Protein AF-A0AAD6L7B3-F1 (afdb_monomer)

Secondary structure (DSSP, 8-state):
-PPPHHHHHHHHTT----TT---SS---------TT--S-TT-PPP--SS--TTHHHHHHHHHHHHHHHHHHHHHHHHHH---SGGGS----TT-HHHHHHHHHHHHHHHHHHHHHHHHHHHHHHHHHHHHHHHHHHHH-GGGGGGPPPHHHHHHHHHHHHHHHHHHHHHHH-THHHHHHHHHHHHHHHHGGG-S-HHHHHHHHHHHHHHHHSTTHHHHHHHHHHHHHHH--

InterPro domains:
  IPR008081 Cytoplasmic FMR1-interacting [PIRSF008153] (1-231)
  IPR008081 Cytoplasmic FMR1-interacting [PTHR12195] (4-231)
  IPR009828 CYRIA/CYRIB, Rac1 binding domain [PF07159] (57-213)

Organism: NCBI:txid444605

Solvent-accessible surface area (backbone atoms only — not comparable to full-atom values): 13875 Å² total; per-residue (Å²): 134,83,80,53,69,69,58,54,53,57,53,57,74,71,61,83,81,66,95,84,64,77,77,86,65,71,87,79,81,75,82,73,82,60,96,72,67,84,67,63,96,77,68,76,69,89,70,91,85,68,97,52,99,55,52,70,56,53,55,51,44,47,51,42,52,50,50,40,52,55,44,52,54,51,38,50,52,54,70,68,62,70,54,64,61,81,72,56,84,87,76,65,86,87,46,60,71,66,45,55,57,49,38,48,55,51,28,58,60,40,48,58,55,51,49,56,51,51,48,50,57,54,47,50,53,54,50,27,44,52,51,26,48,54,54,52,64,57,68,37,80,91,32,62,91,72,47,72,52,73,62,47,53,51,41,52,50,52,38,50,51,45,49,54,50,41,32,52,43,59,71,69,42,70,45,56,65,53,38,50,56,47,35,54,55,26,43,66,70,66,45,80,82,54,92,61,49,69,63,56,47,51,56,48,50,54,49,46,52,51,72,70,40,79,54,43,56,58,52,48,29,50,52,33,41,54,54,50,70,73,58,128

Mean predicted aligned error: 12.14 Å

Radius of gyration: 28.28 Å; Cα contacts (8 Å, |Δi|>4): 132; chains: 1; bounding box: 54×77×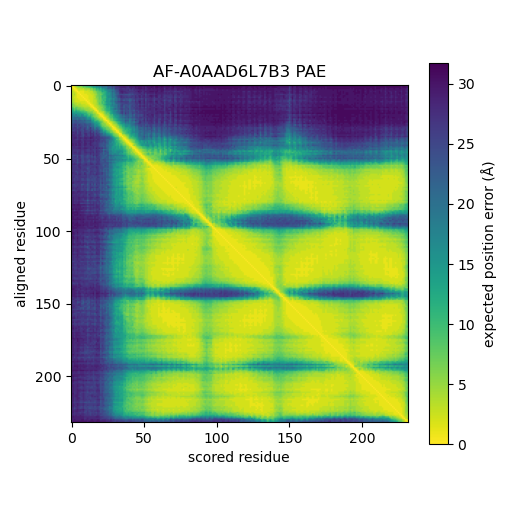74 Å

Structure (mmCIF, N/CA/C/O backbone):
data_AF-A0AAD6L7B3-F1
#
_entry.id   AF-A0AAD6L7B3-F1
#
loop_
_atom_site.group_PDB
_atom_site.id
_atom_site.type_symbol
_atom_site.label_atom_id
_atom_site.label_alt_id
_atom_site.label_comp_id
_atom_site.label_asym_id
_atom_site.label_entity_id
_atom_site.label_seq_id
_atom_site.pdbx_PDB_ins_code
_atom_site.Cartn_x
_atom_site.Cartn_y
_atom_site.Cartn_z
_atom_site.occupancy
_atom_site.B_iso_or_equiv
_atom_site.auth_seq_id
_atom_site.auth_comp_id
_atom_site.auth_asym_id
_atom_site.auth_atom_id
_atom_site.pdbx_PDB_model_num
ATOM 1 N N . MET A 1 1 ? 25.441 -58.848 -30.218 1.00 50.09 1 MET A N 1
ATOM 2 C CA . MET A 1 1 ? 24.743 -58.751 -31.517 1.00 50.09 1 MET A CA 1
ATOM 3 C C . MET A 1 1 ? 23.854 -57.529 -31.444 1.00 50.09 1 MET A C 1
ATOM 5 O O . MET A 1 1 ? 23.028 -57.477 -30.545 1.00 50.09 1 MET A O 1
ATOM 9 N N . ALA A 1 2 ? 24.107 -56.518 -32.274 1.00 69.88 2 ALA A N 1
ATOM 10 C CA . ALA A 1 2 ? 23.246 -55.343 -32.356 1.00 69.88 2 ALA A CA 1
ATOM 11 C C . ALA A 1 2 ? 22.026 -55.713 -33.203 1.00 69.88 2 ALA A C 1
ATOM 13 O O . ALA A 1 2 ? 22.199 -56.251 -34.295 1.00 69.88 2 ALA A O 1
ATOM 14 N N . VAL A 1 3 ? 20.825 -55.481 -32.677 1.00 73.38 3 VAL A N 1
ATOM 15 C CA . VAL A 1 3 ? 19.587 -55.690 -33.432 1.00 73.38 3 VAL A CA 1
ATOM 16 C C . VAL A 1 3 ? 19.563 -54.661 -34.571 1.00 73.38 3 VAL A C 1
ATOM 18 O O . VAL A 1 3 ? 19.753 -53.471 -34.296 1.00 73.38 3 VAL A O 1
ATOM 21 N N . PRO A 1 4 ? 19.395 -55.082 -35.835 1.00 85.94 4 PRO A N 1
ATOM 22 C CA . PRO A 1 4 ? 19.217 -54.176 -36.960 1.00 85.94 4 PRO A CA 1
ATOM 23 C C . PRO A 1 4 ? 18.064 -53.205 -36.694 1.00 85.94 4 PRO A C 1
ATOM 25 O O . PRO A 1 4 ? 17.008 -53.594 -36.198 1.00 85.94 4 PRO A O 1
ATOM 28 N N . VAL A 1 5 ? 18.259 -51.932 -37.039 1.00 77.94 5 VAL A N 1
ATOM 29 C CA . VAL A 1 5 ? 17.280 -50.858 -36.785 1.00 77.94 5 VAL A CA 1
ATOM 30 C C . VAL A 1 5 ? 15.911 -51.189 -37.385 1.00 77.94 5 VAL A C 1
ATOM 32 O O . VAL A 1 5 ? 14.883 -50.933 -36.768 1.00 77.94 5 VAL A O 1
ATOM 35 N N . GLU A 1 6 ? 15.895 -51.819 -38.554 1.00 83.38 6 GLU A N 1
ATOM 36 C CA . GLU A 1 6 ? 14.677 -52.242 -39.252 1.00 83.38 6 GLU A CA 1
ATOM 37 C C . GLU A 1 6 ? 13.899 -53.307 -38.469 1.00 83.38 6 GLU A C 1
ATOM 39 O O . GLU A 1 6 ? 12.673 -53.260 -38.401 1.00 83.38 6 GLU A O 1
ATOM 44 N N . GLU A 1 7 ? 14.610 -54.220 -37.809 1.00 82.06 7 GLU A N 1
ATOM 45 C CA . GLU A 1 7 ? 14.028 -55.276 -36.979 1.00 82.06 7 GLU A CA 1
ATOM 46 C C . GLU A 1 7 ? 13.460 -54.698 -35.672 1.00 82.06 7 GLU A C 1
ATOM 48 O O . GLU A 1 7 ? 12.386 -55.095 -35.223 1.00 82.06 7 GLU A O 1
ATOM 53 N N . ALA A 1 8 ? 14.124 -53.684 -35.104 1.00 77.81 8 ALA A N 1
ATOM 54 C CA . ALA A 1 8 ? 13.622 -52.948 -33.945 1.00 77.81 8 ALA A CA 1
ATOM 55 C C . ALA A 1 8 ? 12.357 -52.132 -34.275 1.00 77.81 8 ALA A C 1
ATOM 57 O O . ALA A 1 8 ? 11.413 -52.111 -33.487 1.00 77.81 8 ALA A O 1
ATOM 58 N N . ILE A 1 9 ? 12.305 -51.498 -35.451 1.00 78.75 9 ILE A N 1
ATOM 59 C CA . ILE A 1 9 ? 11.122 -50.762 -35.925 1.00 78.75 9 ILE A CA 1
ATOM 60 C C . ILE A 1 9 ? 9.955 -51.724 -36.178 1.00 78.75 9 ILE A C 1
ATOM 62 O O . ILE A 1 9 ? 8.828 -51.438 -35.774 1.00 78.75 9 ILE A O 1
ATOM 66 N N . ALA A 1 10 ? 10.222 -52.880 -36.792 1.00 84.12 10 ALA A N 1
ATOM 67 C CA . ALA A 1 10 ? 9.214 -53.913 -37.010 1.00 84.12 10 ALA A CA 1
ATOM 68 C C . ALA A 1 10 ? 8.691 -54.510 -35.693 1.00 84.12 10 ALA A C 1
ATOM 70 O O . ALA A 1 10 ? 7.519 -54.851 -35.599 1.00 84.12 10 ALA A O 1
ATOM 71 N N . ALA A 1 11 ? 9.525 -54.604 -34.655 1.00 81.94 11 ALA A N 1
ATOM 72 C CA . ALA A 1 11 ? 9.072 -55.028 -33.334 1.00 81.94 11 ALA A CA 1
ATOM 73 C C . ALA A 1 11 ? 8.143 -53.986 -32.686 1.00 81.94 11 ALA A C 1
ATOM 75 O O . ALA A 1 11 ? 7.123 -54.350 -32.104 1.00 81.94 11 ALA A O 1
ATOM 76 N N . LEU A 1 12 ? 8.440 -52.690 -32.823 1.00 75.94 12 LEU A N 1
ATOM 77 C CA . LEU A 1 12 ? 7.611 -51.617 -32.258 1.00 75.94 12 LEU A CA 1
ATOM 78 C C . LEU A 1 12 ? 6.213 -51.552 -32.884 1.00 75.94 12 LEU A C 1
ATOM 80 O O . LEU A 1 12 ? 5.254 -51.247 -32.182 1.00 75.94 12 LEU A O 1
ATOM 84 N N . SER A 1 13 ? 6.066 -51.896 -34.167 1.00 78.44 13 SER A N 1
ATOM 85 C CA . SER A 1 13 ? 4.754 -51.940 -34.827 1.00 78.44 13 SER A CA 1
ATOM 86 C C . SER A 1 13 ? 3.885 -53.133 -34.413 1.00 78.44 13 SER A C 1
ATOM 88 O O . SER A 1 13 ? 2.701 -53.158 -34.742 1.00 78.44 13 SER A O 1
ATOM 90 N N . THR A 1 14 ? 4.436 -54.104 -33.672 1.00 80.69 14 THR A N 1
ATOM 91 C CA . THR A 1 14 ? 3.658 -55.213 -33.087 1.00 80.69 14 THR A CA 1
ATOM 92 C C . THR A 1 14 ? 3.049 -54.880 -31.725 1.00 80.69 14 THR A C 1
ATOM 94 O O . THR A 1 14 ? 2.197 -55.627 -31.244 1.00 80.69 14 THR A O 1
ATOM 97 N N . PHE A 1 15 ? 3.443 -53.762 -31.104 1.00 74.44 15 PHE A N 1
ATOM 98 C CA . PHE A 1 15 ? 2.856 -53.316 -29.843 1.00 74.44 15 PHE A CA 1
ATOM 99 C C . PHE A 1 15 ? 1.556 -52.551 -30.098 1.00 74.44 15 PHE A C 1
ATOM 101 O O . PHE A 1 15 ? 1.560 -51.459 -30.660 1.00 74.44 15 PHE A O 1
ATOM 108 N N . SER A 1 16 ? 0.439 -53.115 -29.643 1.00 72.25 16 SER A N 1
ATOM 109 C CA . SER A 1 16 ? -0.839 -52.407 -29.574 1.00 72.25 16 SER A CA 1
ATOM 110 C C . SER A 1 16 ? -0.895 -51.653 -28.245 1.00 72.25 16 SER A C 1
ATOM 112 O O . SER A 1 16 ? -0.879 -52.277 -27.185 1.00 72.25 16 SER A O 1
ATOM 114 N N . LEU A 1 17 ? -0.907 -50.321 -28.291 1.00 68.25 17 LEU A N 1
ATOM 115 C CA . LEU A 1 17 ? -1.137 -49.485 -27.111 1.00 68.25 17 LEU A CA 1
ATOM 116 C C . LEU A 1 17 ? -2.650 -49.305 -26.948 1.00 68.25 17 LEU A C 1
ATOM 118 O O . LEU A 1 17 ? -3.327 -48.938 -27.905 1.00 68.25 17 LEU A O 1
ATOM 122 N N . GLU A 1 18 ? -3.182 -49.622 -25.770 1.00 75.19 18 GLU A N 1
ATOM 123 C CA . GLU A 1 18 ? -4.591 -49.380 -25.438 1.00 75.19 18 GLU A CA 1
ATOM 124 C C . GLU A 1 18 ? -4.791 -47.899 -25.069 1.00 75.19 18 GLU A C 1
ATOM 126 O O . GLU A 1 18 ? -3.915 -47.303 -24.442 1.00 75.19 18 GLU A O 1
ATOM 131 N N . ASP A 1 19 ? -5.927 -47.306 -25.452 1.00 61.41 19 ASP A N 1
ATOM 132 C CA . ASP A 1 19 ? -6.178 -45.855 -25.342 1.00 61.41 19 ASP A CA 1
ATOM 133 C C . ASP A 1 19 ? -6.191 -45.318 -23.890 1.00 61.41 19 ASP A C 1
ATOM 135 O O . ASP A 1 19 ? -5.981 -44.126 -23.681 1.00 61.41 19 ASP A O 1
ATOM 139 N N . ASP A 1 20 ? -6.359 -46.184 -22.883 1.00 68.50 20 ASP A N 1
ATOM 140 C CA . ASP A 1 20 ? -6.485 -45.816 -21.460 1.00 68.50 20 ASP A CA 1
ATOM 141 C C . ASP A 1 20 ? -5.224 -46.131 -20.622 1.00 68.50 20 ASP A C 1
ATOM 143 O O . ASP A 1 20 ? -5.300 -46.450 -19.429 1.00 68.50 20 ASP A O 1
ATOM 147 N N . GLN A 1 21 ? -4.030 -46.072 -21.219 1.00 68.75 21 GLN A N 1
ATOM 148 C CA . GLN A 1 21 ? -2.791 -46.222 -20.448 1.00 68.75 21 GLN A CA 1
ATOM 149 C C . GLN A 1 21 ? -2.539 -45.015 -19.534 1.00 68.75 21 GLN A C 1
ATOM 151 O O . GLN A 1 21 ? -2.700 -43.861 -19.924 1.00 68.75 21 GLN A O 1
ATOM 156 N N . ALA A 1 22 ? -2.094 -45.282 -18.302 1.00 62.47 22 ALA A N 1
ATOM 157 C CA . ALA A 1 22 ? -1.681 -44.232 -17.378 1.00 62.47 22 ALA A CA 1
ATOM 158 C C . ALA A 1 22 ? -0.522 -43.416 -17.978 1.00 62.47 22 ALA A C 1
ATOM 160 O O . ALA A 1 22 ? 0.440 -43.998 -18.482 1.00 62.47 22 ALA A O 1
ATOM 161 N N . GLU A 1 23 ? -0.588 -42.083 -17.894 1.00 59.28 23 GLU A N 1
ATOM 162 C CA . GLU A 1 23 ? 0.496 -41.188 -18.317 1.00 59.28 23 GLU A CA 1
ATOM 163 C C . GLU A 1 23 ? 1.790 -41.525 -17.554 1.00 59.28 23 GLU A C 1
ATOM 165 O O . GLU A 1 23 ? 1.996 -41.128 -16.409 1.00 59.28 23 GLU A O 1
ATOM 170 N N . VAL A 1 24 ? 2.686 -42.287 -18.192 1.00 60.16 24 VAL A N 1
ATOM 171 C CA . VAL A 1 24 ? 4.005 -42.637 -17.629 1.00 60.16 24 VAL A CA 1
ATOM 172 C C . VAL A 1 24 ? 4.941 -41.420 -17.634 1.00 60.16 24 VAL A C 1
ATOM 174 O O . VAL A 1 24 ? 5.922 -41.367 -16.892 1.00 60.16 24 VAL A O 1
ATOM 177 N N . GLN A 1 25 ? 4.636 -40.417 -18.457 1.00 59.66 25 GLN A N 1
ATOM 178 C CA . GLN A 1 25 ? 5.351 -39.151 -18.513 1.00 59.66 25 GLN A CA 1
ATOM 179 C C . GLN A 1 25 ? 4.525 -38.092 -17.783 1.00 59.66 25 GLN A C 1
ATOM 181 O O . GLN A 1 25 ? 3.403 -37.799 -18.178 1.00 59.66 25 GLN A O 1
ATOM 186 N N . GLY A 1 26 ? 5.082 -37.519 -16.711 1.00 64.44 26 GLY A N 1
ATOM 187 C CA . GLY A 1 26 ? 4.493 -36.341 -16.073 1.00 64.44 26 GLY A CA 1
ATOM 188 C C . GLY A 1 26 ? 4.381 -35.174 -17.060 1.00 64.44 26 GLY A C 1
ATOM 189 O O . GLY A 1 26 ? 5.054 -35.175 -18.091 1.00 64.44 26 GLY A O 1
ATOM 190 N N . ALA A 1 27 ? 3.546 -34.184 -16.726 1.00 64.12 27 ALA A N 1
ATOM 191 C CA . ALA A 1 27 ? 3.240 -33.034 -17.578 1.00 64.12 27 ALA A CA 1
ATOM 192 C C . ALA A 1 27 ? 4.481 -32.511 -18.324 1.00 64.12 27 ALA A C 1
ATOM 194 O O . ALA A 1 27 ? 5.429 -32.003 -17.717 1.00 64.12 27 ALA A O 1
ATOM 195 N N . GLY A 1 28 ? 4.474 -32.659 -19.650 1.00 58.34 28 GLY A N 1
ATOM 196 C CA . GLY A 1 28 ? 5.558 -32.201 -20.504 1.00 58.34 28 GLY A CA 1
ATOM 197 C C . GLY A 1 28 ? 5.667 -30.683 -20.434 1.00 58.34 28 GLY A C 1
ATOM 198 O O . GLY A 1 28 ? 4.835 -29.968 -20.991 1.00 58.34 28 GLY A O 1
ATOM 199 N N . VAL A 1 29 ? 6.698 -30.174 -19.758 1.00 59.91 29 VAL A N 1
ATOM 200 C CA . VAL A 1 29 ? 7.012 -28.744 -19.789 1.00 59.91 29 VAL A CA 1
ATOM 201 C C . VAL A 1 29 ? 7.588 -28.435 -21.166 1.00 59.91 29 VAL A C 1
ATOM 203 O O . VAL A 1 29 ? 8.761 -28.678 -21.448 1.00 59.91 29 VAL A O 1
ATOM 206 N N . LEU A 1 30 ? 6.738 -27.928 -22.053 1.00 61.62 30 LEU A N 1
ATOM 207 C CA . LEU A 1 30 ? 7.158 -27.411 -23.346 1.00 61.62 30 LEU A CA 1
ATOM 208 C C . LEU A 1 30 ? 8.012 -26.161 -23.121 1.00 61.62 30 LEU A C 1
ATOM 210 O O . LEU A 1 30 ? 7.556 -25.173 -22.544 1.00 61.62 30 LEU A O 1
ATOM 214 N N . VAL A 1 31 ? 9.251 -26.184 -23.611 1.00 53.59 31 VAL A N 1
ATOM 215 C CA . VAL A 1 31 ? 10.064 -24.972 -23.718 1.00 53.59 31 VAL A CA 1
ATOM 216 C C . VAL A 1 31 ? 9.502 -24.157 -24.880 1.00 53.59 31 VAL A C 1
ATOM 218 O O . VAL A 1 31 ? 9.835 -24.378 -26.043 1.00 53.59 31 VAL A O 1
ATOM 221 N N . SER A 1 32 ? 8.596 -23.234 -24.564 1.00 53.22 32 SER A N 1
ATOM 222 C CA . SER A 1 32 ? 8.151 -22.210 -25.504 1.00 53.22 32 SER A CA 1
ATOM 223 C C . SER A 1 32 ? 9.363 -21.377 -25.941 1.00 53.22 32 SER A C 1
ATOM 225 O O . SER A 1 32 ? 10.040 -20.761 -25.120 1.00 53.22 32 SER A O 1
ATOM 227 N N . SER A 1 33 ? 9.647 -21.354 -27.246 1.00 52.69 33 SER A N 1
ATOM 228 C CA . SER A 1 33 ? 10.611 -20.427 -27.855 1.00 52.69 33 SER A CA 1
ATOM 229 C C . SER A 1 33 ? 9.934 -19.092 -28.183 1.00 52.69 33 SER A C 1
ATOM 231 O O . SER A 1 33 ? 10.121 -18.517 -29.256 1.00 52.69 33 SER A O 1
ATOM 233 N N . GLU A 1 34 ? 9.093 -18.581 -27.286 1.00 49.19 34 GLU A N 1
ATOM 234 C C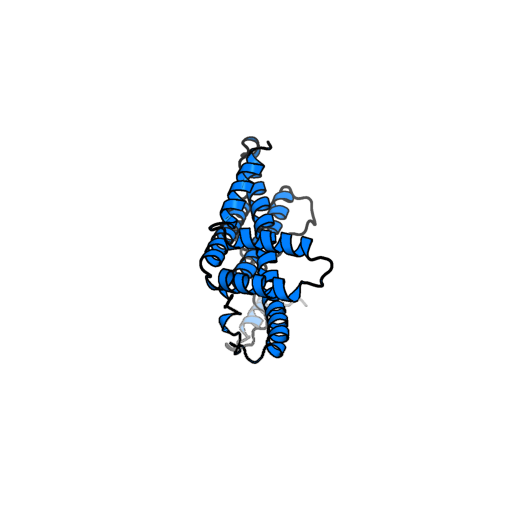A . GLU A 1 34 ? 8.637 -17.206 -27.409 1.00 49.19 34 GLU A CA 1
ATOM 235 C C . GLU A 1 34 ? 9.830 -16.285 -27.161 1.00 49.19 34 GLU A C 1
ATOM 237 O O . GLU A 1 34 ? 10.273 -16.075 -26.034 1.00 49.19 34 GLU A O 1
ATOM 242 N N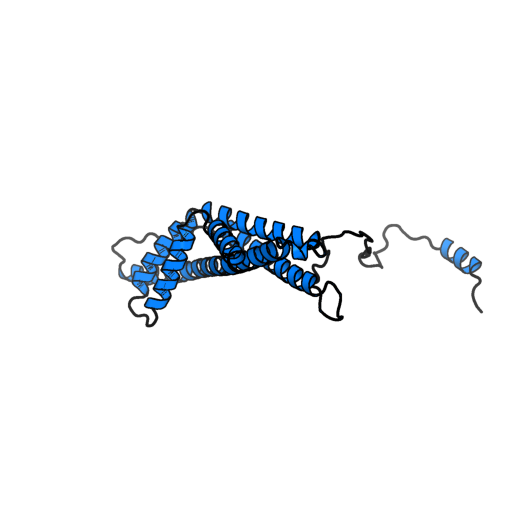 . ARG A 1 35 ? 10.337 -15.675 -28.237 1.00 46.31 35 ARG A N 1
ATOM 243 C CA . ARG A 1 35 ? 11.403 -14.656 -28.197 1.00 46.31 35 ARG A CA 1
ATOM 244 C C . ARG A 1 35 ? 10.994 -13.359 -27.471 1.00 46.31 35 ARG A C 1
ATOM 246 O O . ARG A 1 35 ? 11.693 -12.357 -27.577 1.00 46.31 35 ARG A O 1
ATOM 253 N N . GLY A 1 36 ? 9.861 -13.363 -26.770 1.00 47.78 36 GLY A N 1
ATOM 254 C CA . GLY A 1 36 ? 9.260 -12.211 -26.108 1.00 47.78 36 GLY A CA 1
ATOM 255 C C . GLY A 1 36 ? 8.331 -12.577 -24.951 1.00 47.78 36 GLY A C 1
ATOM 256 O O . GLY A 1 36 ? 7.464 -11.773 -24.621 1.00 47.78 36 GLY A O 1
ATOM 257 N N . ALA A 1 37 ? 8.480 -13.760 -24.341 1.00 48.00 37 ALA A N 1
ATOM 258 C CA . ALA A 1 37 ? 7.710 -14.098 -23.148 1.00 48.00 37 ALA A CA 1
ATOM 259 C C . ALA A 1 37 ? 8.092 -13.146 -22.000 1.00 48.00 37 ALA A C 1
ATOM 261 O O . ALA A 1 37 ? 9.153 -13.266 -21.392 1.00 48.00 37 ALA A O 1
ATOM 262 N N . THR A 1 38 ? 7.221 -12.179 -21.700 1.00 52.16 38 THR A N 1
ATOM 263 C CA . THR A 1 38 ? 7.366 -11.271 -20.546 1.00 52.16 38 THR A CA 1
ATOM 264 C C . THR A 1 38 ? 6.903 -11.909 -19.237 1.00 52.16 38 THR A C 1
ATOM 266 O O . THR A 1 38 ? 6.982 -11.278 -18.185 1.00 52.16 38 THR A O 1
ATOM 269 N N . ASN A 1 39 ? 6.367 -13.131 -19.305 1.00 49.25 39 ASN A N 1
ATOM 270 C CA . ASN A 1 39 ? 5.835 -13.874 -18.175 1.00 49.25 39 ASN A CA 1
ATOM 271 C C . ASN A 1 39 ? 6.631 -15.177 -18.040 1.00 49.25 39 ASN A C 1
ATOM 273 O O . ASN A 1 39 ? 6.556 -16.045 -18.908 1.00 49.25 39 ASN A O 1
ATOM 277 N N . SER A 1 40 ? 7.393 -15.307 -16.953 1.00 54.19 40 SER A N 1
ATOM 278 C CA . SER A 1 40 ? 7.977 -16.589 -16.561 1.00 54.19 40 SER A CA 1
ATOM 279 C C . SER A 1 40 ? 6.875 -17.431 -15.913 1.00 54.19 40 SER A C 1
ATOM 281 O O . SER A 1 40 ? 6.329 -16.988 -14.902 1.00 54.19 40 SER A O 1
ATOM 283 N N . PRO A 1 41 ? 6.532 -18.622 -16.435 1.00 54.84 41 PRO A N 1
ATOM 284 C CA . PRO A 1 41 ? 5.476 -19.463 -15.862 1.00 54.84 41 PRO A CA 1
ATOM 285 C C . PRO A 1 41 ? 5.774 -19.944 -14.433 1.00 54.84 41 PRO A C 1
ATOM 287 O O . PRO A 1 41 ? 4.889 -20.487 -13.783 1.00 54.84 41 PRO A O 1
ATOM 290 N N . ILE A 1 42 ? 7.006 -19.752 -13.946 1.00 57.16 42 ILE A N 1
ATOM 291 C CA . ILE A 1 42 ? 7.460 -20.211 -12.628 1.00 57.16 42 ILE A CA 1
ATOM 292 C C . ILE A 1 42 ? 7.909 -19.024 -11.742 1.00 57.16 42 ILE A C 1
ATOM 294 O O . ILE A 1 42 ? 8.386 -19.228 -10.634 1.00 57.16 42 ILE A O 1
ATOM 298 N N . GLU A 1 43 ? 7.771 -17.774 -12.212 1.00 58.69 43 GLU A N 1
ATOM 299 C CA . GLU A 1 43 ? 8.175 -16.549 -11.485 1.00 58.69 43 GLU A CA 1
ATOM 300 C C . GLU A 1 43 ? 9.598 -16.591 -10.884 1.00 58.69 43 GLU A C 1
ATOM 302 O O . GLU A 1 43 ? 9.891 -15.937 -9.884 1.00 58.69 43 GLU A O 1
ATOM 307 N N . TYR A 1 44 ? 10.520 -17.347 -11.492 1.00 60.97 44 TYR A N 1
ATOM 308 C CA . TYR A 1 44 ? 11.899 -17.398 -11.012 1.00 60.97 44 TYR A CA 1
ATOM 309 C C . TYR A 1 44 ? 12.547 -16.011 -11.058 1.00 60.97 44 TYR A C 1
ATOM 311 O O . TYR A 1 44 ? 12.639 -15.390 -12.119 1.00 60.97 44 TYR A O 1
ATOM 319 N N . GLY A 1 45 ? 13.026 -15.552 -9.902 1.00 59.22 45 GLY A N 1
ATOM 320 C CA . GLY A 1 45 ? 13.891 -14.385 -9.810 1.00 59.22 45 GLY A CA 1
ATOM 321 C C . GLY A 1 45 ? 15.282 -14.715 -10.344 1.00 59.22 45 GLY A C 1
ATOM 322 O O . GLY A 1 45 ? 15.845 -15.760 -10.017 1.00 59.22 45 GLY A O 1
ATOM 323 N N . ASP A 1 46 ? 15.840 -13.827 -11.163 1.00 64.75 46 ASP A N 1
ATOM 324 C CA . ASP A 1 46 ? 17.204 -14.006 -11.668 1.00 64.75 46 ASP A CA 1
ATOM 325 C C . ASP A 1 46 ? 18.222 -13.931 -10.515 1.00 64.75 46 ASP A C 1
ATOM 327 O O . ASP A 1 46 ? 18.137 -13.052 -9.648 1.00 64.75 46 ASP A O 1
ATOM 331 N N . VAL A 1 47 ? 19.188 -14.850 -10.507 1.00 65.88 47 VAL A N 1
ATOM 332 C CA . VAL A 1 47 ? 20.263 -14.932 -9.515 1.00 65.88 47 VAL A CA 1
ATOM 333 C C . VAL A 1 47 ? 21.572 -14.640 -10.226 1.00 65.88 47 VAL A C 1
ATOM 335 O O . VAL A 1 47 ? 21.918 -15.295 -11.207 1.00 65.88 47 VAL A O 1
ATOM 338 N N . SER A 1 48 ? 22.337 -13.684 -9.696 1.00 62.19 48 SER A N 1
ATOM 339 C CA . SER A 1 48 ? 23.626 -13.262 -10.248 1.00 62.19 48 SER A CA 1
ATOM 340 C C . SER A 1 48 ? 24.683 -14.374 -10.182 1.00 62.19 48 SER A C 1
ATOM 342 O O . SER A 1 48 ? 25.555 -14.359 -9.317 1.00 62.19 48 SER A O 1
ATOM 344 N N . ALA A 1 49 ? 24.627 -15.336 -11.101 1.00 65.12 49 ALA A N 1
ATOM 345 C CA . ALA A 1 49 ? 25.645 -16.371 -11.260 1.00 65.12 49 ALA A CA 1
ATOM 346 C C . ALA A 1 49 ? 26.788 -15.912 -12.185 1.00 65.12 49 ALA A C 1
ATOM 348 O O . ALA A 1 49 ? 27.938 -16.305 -11.994 1.00 65.12 49 ALA A O 1
ATOM 349 N N . TYR A 1 50 ? 26.492 -15.036 -13.155 1.00 61.72 50 TYR A N 1
ATOM 350 C CA . TYR A 1 50 ? 27.448 -14.525 -14.142 1.00 61.72 50 TYR A CA 1
ATOM 351 C C . TYR A 1 50 ? 27.281 -13.017 -14.363 1.00 61.72 50 TYR A C 1
ATOM 353 O O . TYR A 1 50 ? 26.186 -12.467 -14.240 1.00 61.72 50 TYR A O 1
ATOM 361 N N . ARG A 1 51 ? 28.372 -12.324 -14.715 1.00 71.06 51 ARG A N 1
ATOM 362 C CA . ARG A 1 51 ? 28.344 -10.886 -15.021 1.00 71.06 51 ARG A CA 1
ATOM 363 C C . ARG A 1 51 ? 27.813 -10.661 -16.438 1.00 71.06 51 ARG A C 1
ATOM 365 O O . ARG A 1 51 ? 28.576 -10.691 -17.400 1.00 71.06 51 ARG A O 1
ATOM 372 N N . LEU A 1 52 ? 26.505 -10.453 -16.550 1.00 70.12 52 LEU A N 1
ATOM 373 C CA . LEU A 1 52 ? 25.818 -10.143 -17.805 1.00 70.12 52 LEU A CA 1
ATOM 374 C C . LEU A 1 52 ? 25.735 -8.627 -18.032 1.00 70.12 52 LEU A C 1
ATOM 376 O O . LEU A 1 52 ? 25.731 -7.848 -17.081 1.00 70.12 52 LEU A O 1
ATOM 380 N N . SER A 1 53 ? 25.620 -8.200 -19.291 1.00 72.75 53 SER A N 1
ATOM 381 C CA . SER A 1 53 ? 25.462 -6.783 -19.663 1.00 72.75 53 SER A CA 1
ATOM 382 C C . SER A 1 53 ? 24.176 -6.144 -19.120 1.00 72.75 53 SER A C 1
ATOM 384 O O . SER A 1 53 ? 24.137 -4.933 -18.929 1.00 72.75 53 SER A O 1
ATOM 386 N N . LEU A 1 54 ? 23.147 -6.952 -18.842 1.00 74.88 54 LEU A N 1
ATOM 387 C CA . LEU A 1 54 ? 21.837 -6.522 -18.338 1.00 74.88 54 LEU A CA 1
ATOM 388 C C . LEU A 1 54 ? 21.637 -6.786 -16.836 1.00 74.88 54 LEU A C 1
ATOM 390 O O . LEU A 1 54 ? 20.526 -6.642 -16.339 1.00 74.88 54 LEU A O 1
ATOM 394 N N . SER A 1 55 ? 22.685 -7.138 -16.083 1.00 78.06 55 SER A N 1
ATOM 395 C CA . SER A 1 55 ? 22.540 -7.542 -14.673 1.00 78.06 55 SER A CA 1
ATOM 396 C C . SER A 1 55 ? 21.882 -6.478 -13.782 1.00 78.06 55 SER A C 1
ATOM 398 O O . SER A 1 55 ? 21.167 -6.807 -12.838 1.00 78.06 55 SER A O 1
ATOM 400 N N . GLU A 1 56 ? 22.124 -5.193 -14.058 1.00 79.94 56 GLU A N 1
ATOM 401 C CA . GLU A 1 56 ? 21.467 -4.098 -13.332 1.00 79.94 56 GLU A CA 1
ATOM 402 C C . GLU A 1 56 ? 19.976 -3.986 -13.658 1.00 79.94 56 GLU A C 1
ATOM 404 O O . GLU A 1 56 ? 19.187 -3.677 -12.765 1.00 79.94 56 GLU A O 1
ATOM 409 N N . ASP A 1 57 ? 19.599 -4.230 -14.916 1.00 80.44 57 ASP A N 1
ATOM 410 C CA . ASP A 1 57 ? 18.202 -4.196 -15.349 1.00 80.44 57 ASP A CA 1
ATOM 411 C C . ASP A 1 57 ? 17.433 -5.355 -14.720 1.00 80.44 57 ASP A C 1
ATOM 413 O O . ASP A 1 57 ? 16.372 -5.142 -14.138 1.00 80.44 57 ASP A O 1
ATOM 417 N N . THR A 1 58 ? 18.014 -6.561 -14.708 1.00 82.12 58 THR A N 1
ATOM 418 C CA . THR A 1 58 ? 17.341 -7.703 -14.089 1.00 82.12 58 THR A CA 1
ATOM 419 C C . THR A 1 58 ? 17.185 -7.549 -12.579 1.00 82.12 58 THR A C 1
ATOM 421 O O . THR A 1 58 ? 16.146 -7.901 -12.021 1.00 82.12 58 THR A O 1
ATOM 424 N N . LYS A 1 59 ? 18.174 -6.959 -11.894 1.00 84.44 59 LYS A N 1
ATOM 425 C CA . LYS A 1 59 ? 18.046 -6.658 -10.462 1.00 84.44 59 LYS A CA 1
ATOM 426 C C . LYS A 1 59 ? 16.883 -5.700 -10.192 1.00 84.44 59 LYS A C 1
ATOM 428 O O . LYS A 1 59 ? 16.123 -5.926 -9.252 1.00 84.44 59 LYS A O 1
ATOM 433 N N . ALA A 1 60 ? 16.751 -4.647 -10.995 1.00 86.38 60 ALA A N 1
ATOM 434 C CA . ALA A 1 60 ? 15.665 -3.685 -10.853 1.00 86.38 60 ALA A CA 1
ATOM 435 C C . ALA A 1 60 ? 14.301 -4.312 -11.203 1.00 86.38 60 ALA A C 1
ATOM 437 O O . ALA A 1 60 ? 13.336 -4.132 -10.466 1.00 86.38 60 ALA A O 1
ATOM 438 N N . LEU A 1 61 ? 14.239 -5.160 -12.234 1.00 87.62 61 LEU A N 1
ATOM 439 C CA . LEU A 1 61 ? 13.050 -5.948 -12.572 1.00 87.62 61 LEU A CA 1
ATOM 440 C C . LEU A 1 61 ? 12.587 -6.854 -11.425 1.00 87.62 61 LEU A C 1
ATOM 442 O O . LEU A 1 61 ? 11.403 -6.857 -11.096 1.00 87.62 61 LEU A O 1
ATOM 446 N N . ASN A 1 62 ? 13.504 -7.584 -10.784 1.00 88.25 62 ASN A N 1
ATOM 447 C CA . ASN A 1 62 ? 13.176 -8.421 -9.626 1.00 88.25 62 ASN A CA 1
ATOM 448 C C . ASN A 1 62 ? 12.593 -7.583 -8.476 1.00 88.25 62 ASN A C 1
ATOM 450 O O . ASN A 1 62 ? 11.632 -8.000 -7.833 1.00 88.25 62 ASN A O 1
ATOM 454 N N . GLN A 1 63 ? 13.138 -6.385 -8.240 1.00 91.62 63 GLN A N 1
ATOM 455 C CA . GLN A 1 63 ? 12.621 -5.463 -7.225 1.00 91.62 63 GLN A CA 1
ATOM 456 C C . GLN A 1 63 ? 11.220 -4.948 -7.575 1.00 91.62 63 GLN A C 1
ATOM 458 O O . GLN A 1 63 ? 10.348 -4.939 -6.708 1.00 91.62 63 GLN A O 1
ATOM 463 N N . LEU A 1 64 ? 10.978 -4.561 -8.831 1.00 93.44 64 LEU A N 1
ATOM 464 C CA . LEU A 1 64 ? 9.653 -4.135 -9.287 1.00 93.44 64 LEU A CA 1
ATOM 465 C C . LEU A 1 64 ? 8.627 -5.267 -9.169 1.00 93.44 64 LEU A C 1
ATOM 467 O O . LEU A 1 64 ? 7.519 -5.034 -8.696 1.00 93.44 64 LEU A O 1
ATOM 471 N N . ASN A 1 65 ? 8.994 -6.493 -9.545 1.00 92.56 65 ASN A N 1
ATOM 472 C CA . ASN A 1 65 ? 8.108 -7.653 -9.446 1.00 92.56 65 ASN A CA 1
ATOM 473 C C . ASN A 1 65 ? 7.746 -7.982 -7.990 1.00 92.56 65 ASN A C 1
ATOM 475 O O . ASN A 1 65 ? 6.575 -8.232 -7.711 1.00 92.56 65 ASN A O 1
ATOM 479 N N . ALA A 1 66 ? 8.709 -7.906 -7.064 1.00 93.94 66 ALA A N 1
ATOM 480 C CA . ALA A 1 66 ? 8.444 -8.081 -5.636 1.00 93.94 66 ALA A CA 1
ATOM 481 C C . ALA A 1 66 ? 7.443 -7.036 -5.117 1.00 93.94 66 ALA A C 1
ATOM 483 O O . ALA A 1 66 ? 6.441 -7.396 -4.504 1.00 93.94 66 ALA A O 1
ATOM 484 N N . LEU A 1 67 ? 7.643 -5.757 -5.458 1.00 97.38 67 LEU A N 1
ATOM 485 C CA . LEU A 1 67 ? 6.703 -4.694 -5.092 1.00 97.38 67 LEU A CA 1
ATOM 486 C C . LEU A 1 67 ? 5.312 -4.936 -5.689 1.00 97.38 67 LEU A C 1
ATOM 488 O O . LEU A 1 67 ? 4.313 -4.789 -4.997 1.00 97.38 67 LEU A O 1
ATOM 492 N N . ILE A 1 68 ? 5.218 -5.327 -6.962 1.00 97.00 68 ILE A N 1
ATOM 493 C CA . ILE A 1 68 ? 3.926 -5.626 -7.596 1.00 97.00 68 ILE A CA 1
ATOM 494 C C . ILE A 1 68 ? 3.186 -6.722 -6.823 1.00 97.00 68 ILE A C 1
ATOM 496 O O . ILE A 1 68 ? 1.975 -6.612 -6.630 1.00 97.00 68 ILE A O 1
ATOM 500 N N . GLN A 1 69 ? 3.892 -7.764 -6.385 1.00 96.00 69 GLN A N 1
ATOM 501 C CA . GLN A 1 69 ? 3.287 -8.864 -5.644 1.00 96.00 69 GLN A CA 1
ATOM 502 C C . GLN A 1 69 ? 2.835 -8.433 -4.241 1.00 96.00 69 GLN A C 1
ATOM 504 O O . GLN A 1 69 ? 1.663 -8.606 -3.906 1.00 96.00 69 GLN A O 1
ATOM 509 N N . GLU A 1 70 ? 3.705 -7.771 -3.476 1.00 97.56 70 GLU A N 1
ATOM 510 C CA . GLU A 1 70 ? 3.368 -7.205 -2.160 1.00 97.56 70 GLU A CA 1
ATOM 511 C C . GLU A 1 70 ? 2.161 -6.251 -2.246 1.00 97.56 70 GLU A C 1
ATOM 513 O O . GLU A 1 70 ? 1.224 -6.317 -1.449 1.00 97.56 70 GLU A O 1
ATOM 518 N N . GLY A 1 71 ? 2.122 -5.390 -3.265 1.00 97.88 71 GLY A N 1
ATOM 519 C CA . GLY A 1 71 ? 1.030 -4.441 -3.452 1.00 97.88 71 GLY A CA 1
ATOM 520 C C . GLY A 1 71 ? -0.309 -5.104 -3.803 1.00 97.88 71 GLY A C 1
ATOM 521 O O . GLY A 1 71 ? -1.361 -4.613 -3.389 1.00 97.88 71 GLY A O 1
ATOM 522 N N . LYS A 1 72 ? -0.306 -6.252 -4.497 1.00 96.94 72 LYS A N 1
ATOM 523 C CA . LYS A 1 72 ? -1.523 -7.058 -4.730 1.00 96.94 72 LYS A CA 1
ATOM 524 C C . LYS A 1 72 ? -2.047 -7.700 -3.443 1.00 96.94 72 LYS A C 1
ATOM 526 O O . LYS A 1 72 ? -3.263 -7.786 -3.245 1.00 96.94 72 LYS A O 1
ATOM 531 N N . GLU A 1 73 ? -1.155 -8.129 -2.556 1.00 97.06 73 GLU A N 1
ATOM 532 C CA . GLU A 1 73 ? -1.529 -8.651 -1.237 1.00 97.06 73 GLU A CA 1
ATOM 533 C C . GLU A 1 73 ? -2.166 -7.545 -0.389 1.00 97.06 73 GLU A C 1
ATOM 535 O O . GLU A 1 73 ? -3.262 -7.718 0.149 1.00 97.06 73 GLU A O 1
ATOM 540 N N . MET A 1 74 ? -1.572 -6.351 -0.388 1.00 97.38 74 MET A N 1
ATOM 541 C CA . MET A 1 74 ? -2.143 -5.164 0.258 1.00 97.38 74 MET A CA 1
ATOM 542 C C . MET A 1 74 ? -3.499 -4.759 -0.327 1.00 97.38 74 MET A C 1
ATOM 544 O O . MET A 1 74 ? -4.420 -4.401 0.415 1.00 97.38 74 MET A O 1
ATOM 548 N N . ALA A 1 75 ? -3.667 -4.864 -1.647 1.00 96.88 75 ALA A N 1
ATOM 549 C CA . ALA A 1 75 ? -4.947 -4.607 -2.301 1.00 96.88 75 ALA A CA 1
ATOM 550 C C . ALA A 1 75 ? -6.013 -5.606 -1.841 1.00 96.88 75 ALA A C 1
ATOM 552 O O . ALA A 1 75 ? -7.153 -5.217 -1.586 1.00 96.88 75 ALA A O 1
ATOM 553 N N . SER A 1 76 ? -5.632 -6.870 -1.649 1.00 96.38 76 SER A N 1
ATOM 554 C CA . SER A 1 76 ? -6.512 -7.910 -1.109 1.00 96.38 76 SER A CA 1
ATOM 555 C C . SER A 1 76 ? -6.936 -7.603 0.332 1.00 96.38 76 SER A C 1
ATOM 557 O O . SER A 1 76 ? -8.120 -7.737 0.660 1.00 96.38 76 SER A O 1
ATOM 559 N N . VAL A 1 77 ? -6.019 -7.108 1.172 1.00 95.12 77 VAL A N 1
ATOM 560 C CA . VAL A 1 77 ? -6.327 -6.640 2.537 1.00 95.12 77 VAL A CA 1
ATOM 561 C C . VAL A 1 77 ? -7.348 -5.498 2.507 1.00 95.12 77 VAL A C 1
ATOM 563 O O . VAL A 1 77 ? -8.393 -5.590 3.151 1.00 95.12 77 VAL A O 1
ATOM 566 N N . LEU A 1 78 ? -7.122 -4.447 1.710 1.00 95.75 78 LEU A N 1
ATOM 567 C CA . LEU A 1 78 ? -8.070 -3.327 1.603 1.00 95.75 78 LEU A CA 1
ATOM 568 C C . LEU A 1 78 ? -9.422 -3.755 1.022 1.00 95.75 78 LEU A C 1
ATOM 570 O O . LEU A 1 78 ? -10.477 -3.335 1.505 1.00 95.75 78 LEU A O 1
ATOM 574 N N . TYR A 1 79 ? -9.413 -4.605 -0.005 1.00 95.94 79 TYR A N 1
ATOM 575 C CA . TYR A 1 79 ? -10.627 -5.091 -0.652 1.00 95.94 79 TYR A CA 1
ATOM 576 C C . TYR A 1 79 ? -11.489 -5.927 0.298 1.00 95.94 79 TYR A C 1
ATOM 578 O O . TYR A 1 79 ? -12.715 -5.777 0.320 1.00 95.94 79 TYR A O 1
ATOM 586 N N . THR A 1 80 ? -10.867 -6.755 1.135 1.00 95.38 80 THR A N 1
ATOM 587 C CA . THR A 1 80 ? -11.563 -7.602 2.113 1.00 95.38 80 THR A CA 1
ATOM 588 C C . THR A 1 80 ? -11.835 -6.911 3.447 1.00 95.38 80 THR A C 1
ATOM 590 O O . THR A 1 80 ? -12.622 -7.436 4.234 1.00 95.38 80 THR A O 1
ATOM 593 N N . TYR A 1 81 ? -11.300 -5.705 3.670 1.00 95.81 81 TYR A N 1
ATOM 594 C CA . TYR A 1 81 ? -11.564 -4.917 4.872 1.00 95.81 81 TYR A CA 1
ATOM 595 C C . TYR A 1 81 ? -13.070 -4.723 5.096 1.00 95.81 81 TYR A C 1
ATOM 597 O O . TYR A 1 81 ? -13.791 -4.196 4.230 1.00 95.81 81 TYR A O 1
ATOM 605 N N . ARG A 1 82 ? -13.537 -5.127 6.281 1.00 94.19 82 ARG A N 1
ATOM 606 C CA . ARG A 1 82 ? -14.906 -4.958 6.786 1.00 94.19 82 ARG A CA 1
ATOM 607 C C . ARG A 1 82 ? -14.842 -4.236 8.125 1.00 94.19 82 ARG A C 1
ATOM 609 O O . ARG A 1 82 ? -13.899 -4.432 8.873 1.00 94.19 82 ARG A O 1
ATOM 616 N N . SER A 1 83 ? -15.853 -3.417 8.417 1.00 93.81 83 SER A N 1
ATOM 617 C CA . SER A 1 83 ? -15.861 -2.625 9.651 1.00 93.81 83 SER A CA 1
ATOM 618 C C . SER A 1 83 ? -15.881 -3.516 10.893 1.00 93.81 83 SER A C 1
ATOM 620 O O . SER A 1 83 ? -16.834 -4.277 11.077 1.00 93.81 83 SER A O 1
ATOM 622 N N . CYS A 1 84 ? -14.877 -3.363 11.753 1.00 91.31 84 CYS A N 1
ATOM 623 C CA . CYS A 1 84 ? -14.805 -3.975 13.077 1.00 91.31 84 CYS A CA 1
ATOM 624 C C . CYS A 1 84 ? -15.810 -3.324 14.028 1.00 91.31 84 CYS A C 1
ATOM 626 O O . CYS A 1 84 ? -16.489 -4.010 14.788 1.00 91.31 84 CYS A O 1
ATOM 628 N N . VAL A 1 85 ? -15.978 -2.000 13.938 1.00 88.06 85 VAL A N 1
ATOM 629 C CA . VAL A 1 85 ? -16.871 -1.241 14.826 1.00 88.06 85 VAL A CA 1
ATOM 630 C C . VAL A 1 85 ? -18.323 -1.679 14.693 1.00 88.06 85 VAL A C 1
ATOM 632 O O . VAL A 1 85 ? -19.049 -1.716 15.682 1.00 88.06 85 VAL A O 1
ATOM 635 N N . LYS A 1 86 ? -18.762 -2.047 13.485 1.00 88.06 86 LYS A N 1
ATOM 636 C CA . LYS A 1 86 ? -20.128 -2.549 13.268 1.00 88.06 86 LYS A CA 1
ATOM 637 C C . LYS A 1 86 ? -20.435 -3.842 14.030 1.00 88.06 86 LYS A C 1
ATOM 639 O O . LYS A 1 86 ? -21.610 -4.144 14.208 1.00 88.06 86 LYS A O 1
ATOM 644 N N . ALA A 1 87 ? -19.417 -4.592 14.444 1.00 85.62 87 ALA A N 1
ATOM 645 C CA . ALA A 1 87 ? -19.572 -5.814 15.225 1.00 85.62 87 ALA A CA 1
ATOM 646 C C . ALA A 1 87 ? -19.505 -5.574 16.745 1.00 85.62 87 ALA A C 1
ATOM 648 O O . ALA A 1 87 ? -19.760 -6.502 17.510 1.00 85.62 87 ALA A O 1
ATOM 649 N N . LEU A 1 88 ? -19.168 -4.359 17.195 1.00 83.12 88 LEU A N 1
ATOM 650 C CA . LEU A 1 88 ? -19.016 -4.064 18.618 1.00 83.12 88 LEU A CA 1
ATOM 651 C C . LEU A 1 88 ? -20.380 -3.973 19.326 1.00 83.12 88 LEU A C 1
ATOM 653 O O . LEU A 1 88 ? -21.311 -3.352 18.798 1.00 83.12 88 LEU A O 1
ATOM 657 N N . PRO A 1 89 ? -20.509 -4.541 20.539 1.00 78.50 89 PRO A N 1
ATOM 658 C CA . PRO A 1 89 ? -21.731 -4.447 21.326 1.00 78.50 89 PRO A CA 1
ATOM 659 C C . PRO A 1 89 ? -21.956 -3.012 21.821 1.00 78.50 89 PRO A C 1
ATOM 661 O O . PRO A 1 89 ? -21.036 -2.342 22.288 1.00 78.50 89 PRO A O 1
ATOM 664 N N . GLN A 1 90 ? -23.204 -2.542 21.765 1.00 72.00 90 GLN A N 1
ATOM 665 C CA . GLN A 1 90 ? -23.598 -1.279 22.393 1.00 72.00 90 GLN A CA 1
ATOM 666 C C . GLN A 1 90 ? -23.955 -1.546 23.858 1.00 72.00 90 GLN A C 1
ATOM 668 O O . GLN A 1 90 ? -24.932 -2.240 24.138 1.00 72.00 90 GLN A O 1
ATOM 673 N N . LEU A 1 91 ? -23.162 -1.018 24.794 1.00 65.44 91 LEU A N 1
ATOM 674 C CA . LEU A 1 91 ? -23.433 -1.152 26.227 1.00 65.44 91 LEU A CA 1
ATOM 675 C C . LEU A 1 91 ? -24.260 0.035 26.760 1.00 65.44 91 LEU A C 1
ATOM 677 O O . LEU A 1 91 ? -23.976 1.180 26.400 1.00 65.44 91 LEU A O 1
ATOM 681 N N . PRO A 1 92 ? -25.243 -0.205 27.649 1.00 70.19 92 PRO A N 1
ATOM 682 C CA . PRO A 1 92 ? -25.926 0.861 28.376 1.00 70.19 92 PRO A CA 1
ATOM 683 C C . PRO A 1 92 ? -24.998 1.545 29.396 1.00 70.19 92 PRO A C 1
ATOM 685 O O . PRO A 1 92 ? -24.116 0.911 29.976 1.00 70.19 92 PRO A O 1
ATOM 688 N N . GLU A 1 93 ? -25.244 2.831 29.683 1.00 65.06 93 GLU A N 1
ATOM 689 C CA . GLU A 1 93 ? -24.437 3.660 30.607 1.00 65.06 93 GLU A CA 1
ATOM 690 C C . GLU A 1 93 ? -24.322 3.108 32.040 1.00 65.06 93 GLU A C 1
ATOM 692 O O . GLU A 1 93 ? -23.435 3.513 32.794 1.00 65.06 93 GLU A O 1
ATOM 697 N N . SER A 1 94 ? -25.198 2.180 32.434 1.00 67.88 94 SER A N 1
ATOM 698 C CA . SER A 1 94 ? -25.195 1.547 33.755 1.00 67.88 94 SER A CA 1
ATOM 699 C C . SER A 1 94 ? -24.039 0.560 33.977 1.00 67.88 94 SER A C 1
ATOM 701 O O . SER A 1 94 ? -23.748 0.239 35.128 1.00 67.88 94 SER A O 1
ATOM 703 N N . MET A 1 95 ? -23.339 0.107 32.927 1.00 66.31 95 MET A N 1
ATOM 704 C CA . MET A 1 95 ? -22.249 -0.884 33.014 1.00 66.31 95 MET A CA 1
ATOM 705 C C . MET A 1 95 ? -20.846 -0.272 32.838 1.00 66.31 95 MET A C 1
ATOM 707 O O . MET A 1 95 ? -20.035 -0.754 32.051 1.00 66.31 95 MET A O 1
ATOM 711 N N . LYS A 1 96 ? -20.527 0.791 33.589 1.00 63.44 96 LYS A N 1
ATOM 712 C CA . LYS A 1 96 ? -19.258 1.540 33.447 1.00 63.44 96 LYS A CA 1
ATOM 713 C C . LYS A 1 96 ? -17.982 0.711 33.656 1.00 63.44 96 LYS A C 1
ATOM 715 O O . LYS A 1 96 ? -16.975 1.009 33.028 1.00 63.44 96 LYS A O 1
ATOM 720 N N . HIS A 1 97 ? -17.991 -0.308 34.523 1.00 62.75 97 HIS A N 1
ATOM 721 C CA . HIS A 1 97 ? -16.796 -1.139 34.746 1.00 62.75 97 HIS A CA 1
ATOM 722 C C . HIS A 1 97 ? -16.546 -2.086 33.563 1.00 62.75 97 HIS A C 1
ATOM 724 O O . HIS A 1 97 ? -15.457 -2.091 33.004 1.00 62.75 97 HIS A O 1
ATOM 730 N N . SER A 1 98 ? -17.597 -2.751 33.070 1.00 72.69 98 SER A N 1
ATOM 731 C CA . SER A 1 98 ? -17.558 -3.541 31.828 1.00 72.69 98 SER A CA 1
ATOM 732 C C . SER A 1 98 ? -17.230 -2.700 30.588 1.00 72.69 98 SER A C 1
ATOM 734 O O . SER A 1 98 ? -16.824 -3.235 29.561 1.00 72.69 98 SER A O 1
ATOM 736 N N . GLN A 1 99 ? -17.400 -1.378 30.669 1.00 76.56 99 GLN A N 1
ATOM 737 C CA . GLN A 1 99 ? -17.068 -0.448 29.597 1.00 76.56 99 GLN A CA 1
ATOM 738 C C . GLN A 1 99 ? -15.553 -0.256 29.432 1.00 76.56 99 GLN A C 1
ATOM 740 O O . GLN A 1 99 ? -15.092 -0.120 28.301 1.00 76.56 99 GLN A O 1
ATOM 745 N N . ALA A 1 100 ? -14.779 -0.250 30.525 1.00 81.25 100 ALA A N 1
ATOM 746 C CA . ALA A 1 100 ? -13.322 -0.105 30.465 1.00 81.25 100 ALA A CA 1
ATOM 747 C C . ALA A 1 100 ? -12.667 -1.334 29.815 1.00 81.25 100 ALA A C 1
ATOM 749 O O . ALA A 1 100 ? -11.872 -1.182 28.888 1.00 81.25 100 ALA A O 1
ATOM 750 N N . ASP A 1 101 ? -13.087 -2.532 30.229 1.00 85.00 101 ASP A N 1
ATOM 751 C CA . ASP A 1 101 ? -12.639 -3.793 29.630 1.00 85.00 101 ASP A CA 1
ATOM 752 C C . ASP A 1 101 ? -13.032 -3.861 28.149 1.00 85.00 101 ASP A C 1
ATOM 754 O O . ASP A 1 101 ? -12.205 -4.170 27.295 1.00 85.00 101 ASP A O 1
ATOM 758 N N . LEU A 1 102 ? -14.264 -3.458 27.807 1.00 85.31 102 LEU A N 1
ATOM 759 C CA . LEU A 1 102 ? -14.695 -3.387 26.411 1.00 85.31 102 LEU A CA 1
ATOM 760 C C . LEU A 1 102 ? -13.833 -2.424 25.582 1.00 85.31 102 LEU A C 1
ATOM 762 O O . LEU A 1 102 ? -13.523 -2.733 24.432 1.00 85.31 102 LEU A O 1
ATOM 766 N N . TYR A 1 103 ? -13.451 -1.261 26.121 1.00 87.31 103 TYR A N 1
ATOM 767 C CA . TYR A 1 103 ? -12.577 -0.323 25.411 1.00 87.31 103 TYR A CA 1
ATOM 768 C C . TYR A 1 103 ? -11.184 -0.901 25.165 1.00 87.31 103 TYR A C 1
ATOM 770 O O . TYR A 1 103 ? -10.635 -0.672 24.086 1.00 87.31 103 TYR A O 1
ATOM 778 N N . LEU A 1 104 ? -10.642 -1.658 26.122 1.00 89.56 104 LEU A N 1
ATOM 779 C CA . LEU A 1 104 ? -9.358 -2.337 25.973 1.00 89.56 104 LEU A CA 1
ATOM 780 C C . LEU A 1 104 ? -9.412 -3.415 24.886 1.00 89.56 104 LEU A C 1
ATOM 782 O O . LEU A 1 104 ? -8.597 -3.387 23.967 1.00 89.56 104 LEU A O 1
ATOM 786 N N . GLU A 1 105 ? -10.409 -4.296 24.929 1.00 89.62 105 GLU A N 1
ATOM 787 C CA . GLU A 1 105 ? -10.606 -5.340 23.912 1.00 89.62 105 GLU A CA 1
ATOM 788 C C . GLU A 1 105 ? -10.853 -4.729 22.523 1.00 89.62 105 GLU A C 1
ATOM 790 O O . GLU A 1 105 ? -10.263 -5.132 21.519 1.00 89.62 105 GLU A O 1
ATOM 795 N N . THR A 1 106 ? -11.673 -3.675 22.462 1.00 90.94 106 THR A N 1
ATOM 796 C CA . THR A 1 106 ? -11.927 -2.929 21.223 1.00 90.94 106 THR A CA 1
ATOM 797 C C . THR A 1 106 ? -10.643 -2.318 20.670 1.00 90.94 106 THR A C 1
ATOM 799 O O . THR A 1 106 ? -10.409 -2.368 19.463 1.00 90.94 106 THR A O 1
ATOM 802 N N . TYR A 1 107 ? -9.811 -1.730 21.534 1.00 92.56 107 TYR A N 1
ATOM 803 C CA . TYR A 1 107 ? -8.521 -1.184 21.136 1.00 92.56 107 TYR A CA 1
ATOM 804 C C . TYR A 1 107 ? -7.621 -2.269 20.543 1.00 92.56 107 TYR A C 1
ATOM 806 O O . TYR A 1 107 ? -7.096 -2.058 19.458 1.00 92.56 107 TYR A O 1
ATOM 814 N N . GLN A 1 108 ? -7.488 -3.426 21.195 1.00 92.12 108 GLN A N 1
ATOM 815 C CA . GLN A 1 108 ? -6.616 -4.511 20.730 1.00 92.12 108 GLN A CA 1
ATOM 816 C C . GLN A 1 108 ? -7.026 -5.042 19.350 1.00 92.12 108 GLN A C 1
ATOM 818 O O . GLN A 1 108 ? -6.177 -5.228 18.478 1.00 92.12 108 GLN A O 1
ATOM 823 N N . VAL A 1 109 ? -8.330 -5.234 19.120 1.00 93.38 109 VAL A N 1
ATOM 824 C CA . VAL A 1 109 ? -8.845 -5.666 17.811 1.00 93.38 109 VAL A CA 1
ATOM 825 C C . VAL A 1 109 ? -8.578 -4.609 16.740 1.00 93.38 109 VAL A C 1
ATOM 827 O O . VAL A 1 109 ? -8.124 -4.935 15.644 1.00 93.38 109 VAL A O 1
ATOM 830 N N . LEU A 1 110 ? -8.848 -3.338 17.046 1.00 94.75 110 LEU A N 1
ATOM 831 C CA . LEU A 1 110 ? -8.636 -2.253 16.092 1.00 94.75 110 LEU A CA 1
ATOM 832 C C . LEU A 1 110 ? -7.149 -2.004 15.823 1.00 94.75 110 LEU A C 1
ATOM 834 O O . LEU A 1 110 ? -6.807 -1.724 14.679 1.00 94.75 110 LEU A O 1
ATOM 838 N N . ASP A 1 111 ? -6.268 -2.132 16.815 1.00 94.62 111 ASP A N 1
ATOM 839 C CA . ASP A 1 111 ? -4.829 -1.911 16.648 1.00 94.62 111 ASP A CA 1
ATOM 840 C C . ASP A 1 111 ? -4.217 -2.886 15.638 1.00 94.62 111 ASP A C 1
ATOM 842 O O . ASP A 1 111 ? -3.417 -2.482 14.794 1.00 94.62 111 ASP A O 1
ATOM 846 N N . LEU A 1 112 ? -4.662 -4.148 15.639 1.00 93.94 112 LEU A N 1
ATOM 847 C CA . LEU A 1 112 ? -4.243 -5.128 14.636 1.00 93.94 112 LEU A CA 1
ATOM 848 C C . LEU A 1 112 ? -4.577 -4.657 13.212 1.00 93.94 112 LEU A C 1
ATOM 850 O O . LEU A 1 112 ? -3.736 -4.724 12.314 1.00 93.94 112 LEU A O 1
ATOM 854 N N . GLU A 1 113 ? -5.791 -4.148 13.004 1.00 94.31 113 GLU A N 1
ATOM 855 C CA . GLU A 1 113 ? -6.217 -3.639 11.699 1.00 94.31 113 GLU A CA 1
ATOM 856 C C . GLU A 1 113 ? -5.518 -2.321 11.335 1.00 94.31 113 GLU A C 1
ATOM 858 O O . GLU A 1 113 ? -5.125 -2.128 10.183 1.00 94.31 113 GLU A O 1
ATOM 863 N N . MET A 1 114 ? -5.286 -1.428 12.304 1.00 95.31 114 MET A N 1
ATOM 864 C CA . MET A 1 114 ? -4.526 -0.195 12.073 1.00 95.31 114 MET A CA 1
ATOM 865 C C . MET A 1 114 ? -3.059 -0.484 11.756 1.00 95.31 114 MET A C 1
ATOM 867 O O . MET A 1 114 ? -2.472 0.210 10.929 1.00 95.31 114 MET A O 1
ATOM 871 N N . SER A 1 115 ? -2.481 -1.541 12.328 1.00 95.44 115 SER A N 1
ATOM 872 C CA . SER A 1 115 ? -1.129 -2.003 12.010 1.00 95.44 115 SER A CA 1
ATOM 873 C C . SER A 1 115 ? -0.988 -2.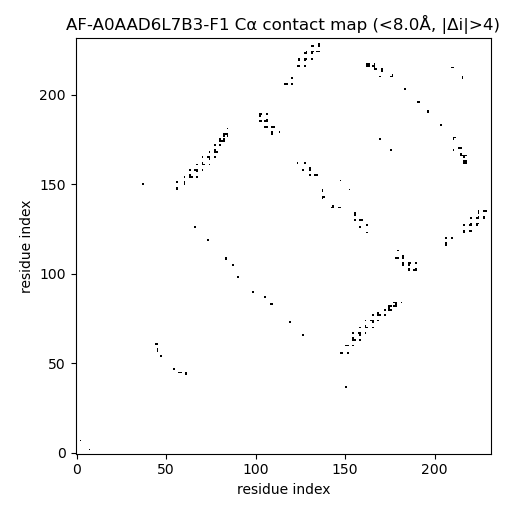385 10.535 1.00 95.44 115 SER A C 1
ATOM 875 O O . SER A 1 115 ? -0.052 -1.937 9.870 1.00 95.44 115 SER A O 1
ATOM 877 N N . ARG A 1 116 ? -1.975 -3.098 9.974 1.00 95.69 116 ARG A N 1
ATOM 878 C CA . ARG A 1 116 ? -2.018 -3.406 8.532 1.00 95.69 116 ARG A CA 1
ATOM 879 C C . ARG A 1 116 ? -2.107 -2.139 7.678 1.00 95.69 116 ARG A C 1
ATOM 881 O O . ARG A 1 11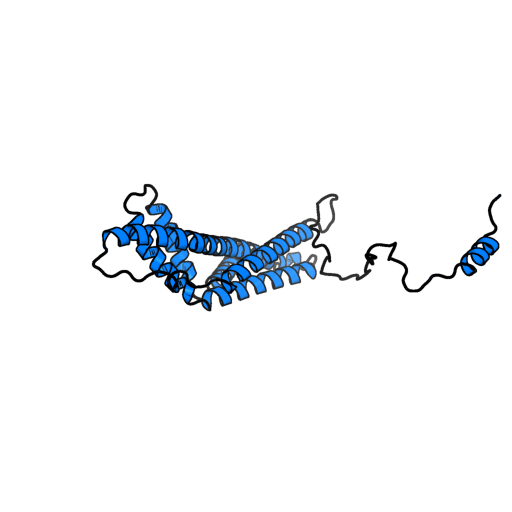6 ? -1.450 -2.037 6.646 1.00 95.69 116 ARG A O 1
ATOM 888 N N . LEU A 1 117 ? -2.875 -1.137 8.109 1.00 96.94 117 LEU A N 1
ATOM 889 C CA . LEU A 1 117 ? -2.956 0.148 7.400 1.00 96.94 117 LEU A CA 1
ATOM 890 C C . LEU A 1 117 ? -1.639 0.942 7.474 1.00 96.94 117 LEU A C 1
ATOM 892 O O . LEU A 1 117 ? -1.252 1.551 6.476 1.00 96.94 117 LEU A O 1
ATOM 896 N N . ARG A 1 118 ? -0.916 0.891 8.604 1.00 97.00 118 ARG A N 1
ATOM 897 C CA . ARG A 1 118 ? 0.442 1.460 8.742 1.00 97.00 118 ARG A CA 1
ATOM 898 C C . ARG A 1 118 ? 1.446 0.759 7.832 1.00 97.00 118 ARG A C 1
ATOM 900 O O . ARG A 1 118 ? 2.347 1.395 7.290 1.00 97.00 118 ARG A O 1
ATOM 907 N N . GLU A 1 119 ? 1.325 -0.553 7.661 1.00 97.06 119 GLU A N 1
ATOM 908 C CA . GLU A 1 119 ? 2.148 -1.308 6.715 1.00 97.06 119 GLU A CA 1
ATOM 909 C C . GLU A 1 119 ? 1.907 -0.843 5.274 1.00 97.06 119 GLU A C 1
ATOM 911 O O . GLU A 1 119 ? 2.864 -0.489 4.588 1.00 97.06 119 GLU A O 1
ATOM 916 N N . ILE A 1 120 ? 0.642 -0.703 4.863 1.00 97.69 120 ILE A N 1
ATOM 917 C CA . ILE A 1 120 ? 0.277 -0.171 3.540 1.00 97.69 120 ILE A CA 1
ATOM 918 C C . ILE A 1 120 ? 0.822 1.250 3.344 1.00 97.69 120 ILE A C 1
ATOM 920 O O . ILE A 1 120 ? 1.381 1.558 2.290 1.00 97.69 120 ILE A O 1
ATOM 924 N N . GLN A 1 121 ? 0.702 2.116 4.357 1.00 97.56 121 GLN A N 1
ATOM 925 C CA . GLN A 1 121 ? 1.225 3.486 4.322 1.00 97.56 121 GLN A CA 1
ATOM 926 C C . GLN A 1 121 ? 2.748 3.528 4.124 1.00 97.56 121 GLN A C 1
ATOM 928 O O . GLN A 1 121 ? 3.242 4.330 3.325 1.00 97.56 121 GLN A O 1
ATOM 933 N N . ARG A 1 122 ? 3.501 2.679 4.833 1.00 97.19 122 ARG A N 1
ATOM 934 C CA . ARG A 1 122 ? 4.966 2.599 4.706 1.00 97.19 122 ARG A CA 1
ATOM 935 C C . ARG A 1 122 ? 5.381 1.999 3.367 1.00 97.19 122 ARG A C 1
ATOM 937 O O . ARG A 1 122 ? 6.281 2.519 2.704 1.00 97.19 122 ARG A O 1
ATOM 944 N N . TRP A 1 123 ? 4.706 0.935 2.949 1.00 98.12 123 TRP A N 1
ATOM 945 C CA . TRP A 1 123 ? 4.988 0.257 1.693 1.00 98.12 123 TRP A CA 1
ATOM 946 C C . TRP A 1 123 ? 4.756 1.166 0.491 1.00 98.12 123 TRP A C 1
ATOM 948 O O . TRP A 1 123 ? 5.660 1.305 -0.333 1.00 98.12 123 TRP A O 1
ATOM 958 N N . GLN A 1 124 ? 3.616 1.865 0.424 1.00 97.81 124 GLN A N 1
ATOM 959 C CA . GLN A 1 124 ? 3.323 2.742 -0.715 1.00 97.81 124 GLN A CA 1
ATOM 960 C C . GLN A 1 124 ? 4.356 3.868 -0.836 1.00 97.81 124 GLN A C 1
ATOM 962 O O . GLN A 1 124 ? 4.728 4.233 -1.947 1.00 97.81 124 GLN A O 1
ATOM 967 N N . ALA A 1 125 ? 4.884 4.368 0.290 1.00 97.19 125 ALA A N 1
ATOM 968 C CA . ALA A 1 125 ? 5.926 5.389 0.281 1.00 97.19 125 ALA A CA 1
ATOM 969 C C . ALA A 1 125 ? 7.229 4.855 -0.326 1.00 97.19 125 ALA A C 1
ATOM 971 O O . ALA A 1 125 ? 7.852 5.506 -1.166 1.00 97.19 125 ALA A O 1
ATOM 972 N N . SER A 1 126 ? 7.604 3.630 0.050 1.00 97.25 126 SER A N 1
ATOM 973 C CA . SER A 1 126 ? 8.761 2.938 -0.514 1.00 97.25 126 SER A CA 1
ATOM 974 C C . SER A 1 126 ? 8.582 2.632 -2.005 1.00 97.25 126 SER A C 1
ATOM 976 O O . SER A 1 126 ? 9.493 2.878 -2.797 1.00 97.25 126 SER A O 1
ATOM 978 N N . ALA A 1 127 ? 7.412 2.120 -2.394 1.00 98.12 127 ALA A N 1
ATOM 979 C CA . ALA A 1 127 ? 7.083 1.761 -3.769 1.00 98.12 127 ALA A CA 1
ATOM 980 C C . ALA A 1 127 ? 7.048 2.990 -4.690 1.00 98.12 127 ALA A C 1
ATOM 982 O O . ALA A 1 127 ? 7.650 2.964 -5.762 1.00 98.12 127 ALA A O 1
ATOM 983 N N . ALA A 1 128 ? 6.422 4.085 -4.248 1.00 97.75 128 ALA A N 1
ATOM 984 C CA . ALA A 1 128 ? 6.359 5.343 -4.988 1.00 97.75 128 ALA A CA 1
ATOM 985 C C . ALA A 1 128 ? 7.750 5.949 -5.226 1.00 97.75 128 ALA A C 1
ATOM 987 O O . ALA A 1 128 ? 8.062 6.346 -6.347 1.00 97.75 128 ALA A O 1
ATOM 988 N N . SER A 1 129 ? 8.608 5.960 -4.200 1.00 96.44 129 SER A N 1
ATOM 989 C CA . SER A 1 129 ? 9.991 6.442 -4.308 1.00 96.44 129 SER A CA 1
ATOM 990 C C . SER A 1 129 ? 10.807 5.633 -5.326 1.00 96.44 129 SER A C 1
ATOM 992 O O . SER A 1 129 ? 11.467 6.203 -6.196 1.00 96.44 129 SER A O 1
ATOM 994 N N . LYS A 1 130 ? 10.712 4.296 -5.283 1.00 95.19 130 LYS A N 1
ATOM 995 C CA . LYS A 1 130 ? 11.417 3.402 -6.221 1.00 95.19 130 LYS A CA 1
ATOM 996 C C . LYS A 1 130 ? 10.906 3.559 -7.655 1.00 95.19 130 LYS A C 1
ATOM 998 O O . LYS A 1 130 ? 11.713 3.691 -8.570 1.00 95.19 130 LYS A O 1
ATOM 1003 N N . LEU A 1 131 ? 9.586 3.625 -7.840 1.00 96.00 131 LEU A N 1
ATOM 1004 C CA . LEU A 1 131 ? 8.978 3.853 -9.152 1.00 96.00 131 LEU A CA 1
ATOM 1005 C C . LEU A 1 131 ? 9.405 5.202 -9.745 1.00 96.00 131 LEU A C 1
ATOM 1007 O O . LEU A 1 131 ? 9.788 5.266 -10.910 1.00 96.00 131 LEU A O 1
ATOM 1011 N N . ALA A 1 132 ? 9.382 6.273 -8.946 1.00 95.06 132 ALA A N 1
ATOM 1012 C CA . ALA A 1 132 ? 9.827 7.593 -9.380 1.00 95.06 132 ALA A CA 1
ATOM 1013 C C . ALA A 1 132 ? 11.314 7.596 -9.772 1.00 95.06 132 ALA A C 1
ATOM 1015 O O . ALA A 1 132 ? 11.677 8.194 -10.786 1.00 95.06 132 ALA A O 1
ATOM 1016 N N . ALA A 1 133 ? 12.166 6.903 -9.010 1.00 91.69 133 ALA A N 1
ATOM 1017 C CA . ALA A 1 133 ? 13.587 6.771 -9.319 1.00 91.69 133 ALA A CA 1
ATOM 1018 C C . ALA A 1 133 ? 13.829 6.045 -10.654 1.00 91.69 133 ALA A C 1
ATOM 1020 O O . ALA A 1 133 ? 14.605 6.540 -11.473 1.00 91.69 133 ALA A O 1
ATOM 1021 N N . ASP A 1 134 ? 13.139 4.929 -10.917 1.00 90.44 134 ASP A N 1
ATOM 1022 C CA . ASP A 1 134 ? 13.248 4.218 -12.198 1.00 90.44 134 ASP A CA 1
ATOM 1023 C C . ASP A 1 134 ? 12.697 5.061 -13.361 1.00 90.44 134 ASP A C 1
ATOM 1025 O O . ASP A 1 134 ? 13.361 5.210 -14.390 1.00 90.44 134 ASP A O 1
ATOM 1029 N N . MET A 1 135 ? 11.552 5.730 -13.185 1.00 90.44 135 MET A N 1
ATOM 1030 C CA . MET A 1 135 ? 11.014 6.653 -14.194 1.00 90.44 135 MET A CA 1
ATOM 1031 C C . MET A 1 135 ? 11.996 7.788 -14.524 1.00 90.44 135 MET A C 1
ATOM 1033 O O . MET A 1 135 ? 12.225 8.095 -15.699 1.00 90.44 135 MET A O 1
ATOM 1037 N N . GLN A 1 136 ? 12.623 8.396 -13.510 1.00 88.06 136 GLN A N 1
ATOM 1038 C CA . GLN A 1 136 ? 13.624 9.444 -13.714 1.00 88.06 136 GLN A CA 1
ATOM 1039 C C . GLN A 1 136 ? 14.873 8.896 -14.411 1.00 88.06 136 GLN A C 1
ATOM 1041 O O . GLN A 1 136 ? 15.388 9.522 -15.340 1.00 88.06 136 GLN A O 1
ATOM 1046 N N . ARG A 1 137 ? 15.352 7.718 -13.994 1.00 83.81 137 ARG A N 1
ATOM 1047 C CA . ARG A 1 137 ? 16.540 7.051 -14.544 1.00 83.81 137 ARG A CA 1
ATOM 1048 C C . ARG A 1 137 ? 16.474 6.921 -16.067 1.00 83.81 137 ARG A C 1
ATOM 1050 O O . ARG A 1 137 ? 17.501 7.098 -16.725 1.00 83.81 137 ARG A O 1
ATOM 1057 N N . PHE A 1 138 ? 15.298 6.616 -16.612 1.00 83.00 138 PHE A N 1
ATOM 1058 C CA . PHE A 1 138 ? 15.084 6.404 -18.047 1.00 83.00 138 PHE A CA 1
ATOM 1059 C C . PHE A 1 138 ? 14.614 7.643 -18.815 1.00 83.00 138 PHE A C 1
ATOM 1061 O O . PHE A 1 138 ? 14.611 7.628 -20.043 1.00 83.00 138 PHE A O 1
ATOM 1068 N N . SER A 1 139 ? 14.273 8.726 -18.115 1.00 81.12 139 SER A N 1
ATOM 1069 C CA . SER A 1 139 ? 13.894 10.003 -18.733 1.00 81.12 139 SER A CA 1
ATOM 1070 C C . SER A 1 139 ? 15.102 10.875 -19.117 1.00 81.12 139 SER A C 1
ATOM 1072 O O . SER A 1 139 ? 14.929 11.928 -19.726 1.00 81.12 139 SER A O 1
ATOM 1074 N N . ARG A 1 140 ? 16.330 10.469 -18.757 1.00 75.81 140 ARG A N 1
ATOM 1075 C CA . ARG A 1 140 ? 17.558 11.244 -19.001 1.00 75.81 140 ARG A CA 1
ATOM 1076 C C . ARG A 1 140 ? 18.034 11.132 -20.459 1.00 75.81 140 ARG A C 1
ATOM 1078 O O . ARG A 1 140 ? 18.206 10.002 -20.933 1.00 75.81 140 ARG A O 1
ATOM 1085 N N . PRO A 1 141 ? 18.341 12.257 -21.139 1.00 66.06 141 PRO A N 1
ATOM 1086 C CA . PRO A 1 141 ? 18.748 12.266 -22.544 1.00 66.06 141 PRO A CA 1
ATOM 1087 C C . PRO A 1 141 ? 19.956 11.377 -22.856 1.00 66.06 141 PRO A C 1
ATOM 1089 O O . PRO A 1 141 ? 19.996 10.718 -23.895 1.00 66.06 141 PRO A O 1
ATOM 1092 N N . GLU A 1 142 ? 20.928 11.298 -21.939 1.00 65.69 142 GLU A N 1
ATOM 1093 C CA . GLU A 1 142 ? 22.156 10.519 -22.133 1.00 65.69 142 GLU A CA 1
ATOM 1094 C C . GLU A 1 142 ? 21.919 8.999 -22.127 1.00 65.69 142 GLU A C 1
ATOM 1096 O O . GLU A 1 142 ? 22.798 8.231 -22.519 1.00 65.69 142 GLU A O 1
ATOM 1101 N N . ARG A 1 143 ? 20.739 8.541 -21.687 1.00 62.78 143 ARG A N 1
ATOM 1102 C CA . ARG A 1 143 ? 20.398 7.116 -21.569 1.00 62.78 143 ARG A CA 1
ATOM 1103 C C . ARG A 1 143 ? 19.445 6.603 -22.643 1.00 62.78 143 ARG A C 1
ATOM 1105 O O . ARG A 1 143 ? 19.159 5.411 -22.640 1.00 62.78 143 ARG A O 1
ATOM 1112 N N . HIS A 1 144 ? 19.039 7.420 -23.618 1.00 56.38 144 HIS A N 1
ATOM 1113 C CA . HIS A 1 144 ? 18.189 6.951 -24.723 1.00 56.38 144 HIS A CA 1
ATOM 1114 C C . HIS A 1 144 ? 18.826 5.834 -25.569 1.00 56.38 144 HIS A C 1
ATOM 1116 O O . HIS A 1 144 ? 18.102 5.037 -26.157 1.00 56.38 144 HIS A O 1
ATOM 1122 N N . ILE A 1 145 ? 20.161 5.734 -25.601 1.00 55.09 145 ILE A N 1
ATOM 1123 C CA . ILE A 1 145 ? 20.876 4.677 -26.340 1.00 55.09 145 ILE A CA 1
ATOM 1124 C C . ILE A 1 145 ? 20.783 3.313 -25.619 1.00 55.09 145 ILE A C 1
ATOM 1126 O O . ILE A 1 145 ? 20.766 2.281 -26.279 1.00 55.09 145 ILE A O 1
ATOM 1130 N N . ASN A 1 146 ? 20.648 3.306 -24.286 1.00 62.53 146 ASN A N 1
ATOM 1131 C CA . ASN A 1 146 ? 20.507 2.111 -23.439 1.00 62.53 146 ASN A CA 1
ATOM 1132 C C . ASN A 1 146 ? 19.239 2.224 -22.574 1.00 62.53 146 ASN A C 1
ATOM 1134 O O . ASN A 1 146 ? 19.294 2.092 -21.348 1.00 62.53 146 ASN A O 1
ATOM 1138 N N . GLY A 1 147 ? 18.121 2.571 -23.217 1.00 68.31 147 GLY A N 1
ATOM 1139 C CA . GLY A 1 147 ? 16.833 2.771 -22.559 1.00 68.31 147 GLY A CA 1
ATOM 1140 C C . GLY A 1 147 ? 16.321 1.519 -21.832 1.00 68.31 147 GLY A C 1
ATOM 1141 O O . GLY A 1 147 ? 16.918 0.444 -21.934 1.00 68.31 147 GLY A O 1
ATOM 1142 N N . PRO A 1 148 ? 15.208 1.644 -21.091 1.00 79.31 148 PRO A N 1
ATOM 1143 C CA . PRO A 1 148 ? 14.635 0.515 -20.374 1.00 79.31 148 PRO A CA 1
ATOM 1144 C C . PRO A 1 148 ? 14.247 -0.584 -21.360 1.00 79.31 148 PRO A C 1
ATOM 1146 O O . PRO A 1 148 ? 13.762 -0.309 -22.462 1.00 79.31 148 PRO A O 1
ATOM 1149 N N . THR A 1 149 ? 14.413 -1.840 -20.950 1.00 84.19 149 THR A N 1
ATOM 1150 C CA . THR A 1 149 ? 13.845 -2.954 -21.709 1.00 84.19 149 THR A CA 1
ATOM 1151 C C . THR A 1 149 ? 12.316 -2.844 -21.725 1.00 84.19 149 THR A C 1
ATOM 1153 O O . THR A 1 149 ? 11.702 -2.249 -20.835 1.00 84.19 149 THR A O 1
ATOM 1156 N N . ILE A 1 150 ? 11.672 -3.436 -22.736 1.00 84.75 150 ILE A N 1
ATOM 1157 C CA . ILE A 1 150 ? 10.201 -3.457 -22.836 1.00 84.75 150 ILE A CA 1
ATOM 1158 C C . ILE A 1 150 ? 9.592 -4.073 -21.565 1.00 84.75 150 ILE A C 1
ATOM 1160 O O . ILE A 1 150 ? 8.603 -3.565 -21.042 1.00 84.75 150 ILE A O 1
ATOM 1164 N N . THR A 1 151 ? 10.222 -5.118 -21.023 1.00 84.50 151 THR A N 1
ATOM 1165 C CA . THR A 1 151 ? 9.830 -5.749 -19.757 1.00 84.50 151 THR A CA 1
ATOM 1166 C C . THR A 1 151 ? 9.888 -4.767 -18.589 1.00 84.50 151 THR A C 1
ATOM 1168 O O . THR A 1 151 ? 8.950 -4.712 -17.800 1.00 84.50 151 THR A O 1
ATOM 1171 N N . HIS A 1 152 ? 10.937 -3.944 -18.502 1.00 88.56 152 HIS A N 1
ATOM 1172 C CA . HIS A 1 152 ? 11.077 -2.949 -17.440 1.00 88.56 152 HIS A CA 1
ATOM 1173 C C . HIS A 1 152 ? 9.986 -1.877 -17.505 1.00 88.56 152 HIS A C 1
ATOM 1175 O O . HIS A 1 152 ? 9.367 -1.562 -16.487 1.00 88.56 152 HIS A O 1
ATOM 1181 N N . LEU A 1 153 ? 9.679 -1.373 -18.705 1.00 89.62 153 LEU A N 1
ATOM 1182 C CA . LEU A 1 153 ? 8.558 -0.449 -18.915 1.00 89.62 153 LEU A CA 1
ATOM 1183 C C . LEU A 1 153 ? 7.225 -1.062 -18.462 1.00 89.62 153 LEU A C 1
ATOM 1185 O O . LEU A 1 153 ? 6.452 -0.408 -17.761 1.00 89.62 153 LEU A O 1
ATOM 1189 N N . TRP A 1 154 ? 6.972 -2.326 -18.814 1.00 90.75 154 TRP A N 1
ATOM 1190 C CA . TRP A 1 154 ? 5.770 -3.040 -18.379 1.00 90.75 154 TRP A CA 1
ATOM 1191 C C . TRP A 1 154 ? 5.705 -3.228 -16.865 1.00 90.75 154 TRP A C 1
ATOM 1193 O O . TRP A 1 154 ? 4.633 -3.054 -16.290 1.00 90.75 154 TRP A O 1
ATOM 1203 N N . SER A 1 155 ? 6.815 -3.564 -16.206 1.00 92.62 155 SER A N 1
ATOM 1204 C CA . SER A 1 155 ? 6.848 -3.696 -14.746 1.00 92.62 155 SER A CA 1
ATOM 1205 C C . SER A 1 155 ? 6.611 -2.354 -14.049 1.00 92.62 155 SER A C 1
ATOM 1207 O O . SER A 1 155 ? 5.816 -2.298 -13.112 1.00 92.62 155 SER A O 1
ATOM 1209 N N . MET A 1 156 ? 7.182 -1.248 -14.541 1.00 94.75 156 MET A N 1
ATOM 1210 C CA . MET A 1 156 ? 6.856 0.089 -14.023 1.00 94.75 156 MET A CA 1
ATOM 1211 C C . MET A 1 156 ? 5.364 0.415 -14.178 1.00 94.75 156 MET A C 1
ATOM 1213 O O . MET A 1 156 ? 4.741 0.909 -13.239 1.00 94.75 156 MET A O 1
ATOM 1217 N N . LEU A 1 157 ? 4.768 0.102 -15.335 1.00 95.50 157 LEU A N 1
ATOM 1218 C CA . LEU A 1 157 ? 3.340 0.323 -15.574 1.00 95.50 157 LEU A CA 1
ATOM 1219 C C . LEU A 1 157 ? 2.459 -0.531 -14.651 1.00 95.50 157 LEU A C 1
ATOM 1221 O O . LEU A 1 157 ? 1.483 -0.026 -14.103 1.00 95.50 157 LEU A O 1
ATOM 1225 N N . LYS A 1 158 ? 2.813 -1.803 -14.436 1.00 96.56 158 LYS A N 1
ATOM 1226 C CA . LYS A 1 158 ? 2.111 -2.692 -13.496 1.00 96.56 158 LYS A CA 1
ATOM 1227 C C . LYS A 1 158 ? 2.185 -2.167 -12.060 1.00 96.56 158 LYS A C 1
ATOM 1229 O O . LYS A 1 158 ? 1.184 -2.205 -11.354 1.00 96.56 158 LYS A O 1
ATOM 1234 N N . LEU A 1 159 ? 3.341 -1.662 -11.623 1.00 97.69 159 LEU A N 1
ATOM 1235 C CA . LEU A 1 159 ? 3.472 -1.077 -10.286 1.00 97.69 159 LEU A CA 1
ATOM 1236 C C . LEU A 1 159 ? 2.645 0.210 -10.148 1.00 97.69 159 LEU A C 1
ATOM 1238 O O . LEU A 1 159 ? 1.989 0.408 -9.127 1.00 97.69 159 LEU A O 1
ATOM 1242 N N . LEU A 1 160 ? 2.628 1.058 -11.183 1.00 98.06 160 LEU A N 1
ATOM 1243 C CA . LEU A 1 160 ? 1.767 2.241 -11.223 1.00 98.06 160 LEU A CA 1
ATOM 1244 C C . LEU A 1 160 ? 0.284 1.862 -11.102 1.00 98.06 160 LEU A C 1
ATOM 1246 O O . LEU A 1 160 ? -0.435 2.464 -10.309 1.00 98.06 160 LEU A O 1
ATOM 1250 N N . ASP A 1 161 ? -0.158 0.855 -11.854 1.00 98.06 161 ASP A N 1
ATOM 1251 C CA . ASP A 1 161 ? -1.526 0.336 -11.798 1.00 98.06 161 ASP A CA 1
ATOM 1252 C C . ASP A 1 161 ? -1.892 -0.158 -10.386 1.00 98.06 161 ASP A C 1
ATOM 1254 O O . ASP A 1 161 ? -2.929 0.222 -9.844 1.00 98.06 161 ASP A O 1
ATOM 1258 N N . VAL A 1 162 ? -0.995 -0.894 -9.722 1.00 98.31 162 VAL A N 1
ATOM 1259 C CA . VAL A 1 162 ? -1.180 -1.315 -8.322 1.00 98.31 162 VAL A CA 1
ATOM 1260 C C . VAL A 1 162 ? -1.330 -0.115 -7.375 1.00 98.31 162 VAL A C 1
ATOM 1262 O O . VAL A 1 162 ? -2.242 -0.107 -6.548 1.00 98.31 162 VAL A O 1
ATOM 1265 N N . LEU A 1 163 ? -0.489 0.920 -7.499 1.00 98.38 163 LEU A N 1
ATOM 1266 C CA . LEU A 1 163 ? -0.594 2.136 -6.675 1.00 98.38 163 LEU A CA 1
ATOM 1267 C C . LEU A 1 163 ? -1.929 2.865 -6.893 1.00 98.38 163 LEU A C 1
ATOM 1269 O O . LEU A 1 163 ? -2.565 3.287 -5.926 1.00 98.38 163 LEU A O 1
ATOM 1273 N N . VAL A 1 164 ? -2.374 2.975 -8.148 1.00 98.12 164 VAL A N 1
ATOM 1274 C CA . VAL A 1 164 ? -3.669 3.570 -8.514 1.00 98.12 164 VAL A CA 1
ATOM 1275 C C . VAL A 1 164 ? -4.817 2.778 -7.885 1.00 98.12 164 VAL A C 1
ATOM 1277 O O . VAL A 1 164 ? -5.672 3.359 -7.213 1.00 98.12 164 VAL A O 1
ATOM 1280 N N . GLN A 1 165 ? -4.827 1.453 -8.045 1.00 97.69 165 GLN A N 1
ATOM 1281 C CA . GLN A 1 165 ? -5.863 0.584 -7.484 1.00 97.69 165 GLN A CA 1
ATOM 1282 C C . GLN A 1 165 ? -5.910 0.649 -5.954 1.00 97.69 165 GLN A C 1
ATOM 1284 O O . GLN A 1 165 ? -6.999 0.744 -5.383 1.00 97.69 165 GLN A O 1
ATOM 1289 N N . LEU A 1 166 ? -4.755 0.650 -5.283 1.00 97.75 166 LEU A N 1
ATOM 1290 C CA . LEU A 1 166 ? -4.674 0.783 -3.827 1.00 97.75 166 LEU A CA 1
ATOM 1291 C C . LEU A 1 166 ? -5.281 2.095 -3.335 1.00 97.75 166 LEU A C 1
ATOM 1293 O O . LEU A 1 166 ? -6.046 2.092 -2.368 1.00 97.75 166 LEU A O 1
ATOM 1297 N N . ASP A 1 167 ? -4.988 3.209 -4.007 1.00 97.75 167 ASP A N 1
ATOM 1298 C CA . ASP A 1 167 ? -5.529 4.510 -3.617 1.00 97.75 167 ASP A CA 1
ATOM 1299 C C . ASP A 1 167 ? -7.047 4.554 -3.827 1.00 97.75 167 ASP A C 1
ATOM 1301 O O . ASP A 1 167 ? -7.803 4.979 -2.951 1.00 97.75 167 ASP A O 1
ATOM 1305 N N . HIS A 1 168 ? -7.526 4.027 -4.957 1.00 96.81 168 HIS A N 1
ATOM 1306 C CA . HIS A 1 168 ? -8.958 3.872 -5.201 1.00 96.81 168 HIS A CA 1
ATOM 1307 C C . HIS A 1 168 ? -9.641 3.026 -4.119 1.00 96.81 168 HIS A C 1
ATOM 1309 O O . HIS A 1 168 ? -10.664 3.450 -3.576 1.00 96.81 168 HIS A O 1
ATOM 1315 N N . LEU A 1 169 ? -9.083 1.862 -3.772 1.00 96.19 169 LEU A N 1
ATOM 1316 C CA . LEU A 1 169 ? -9.637 0.971 -2.750 1.00 96.19 169 LEU A CA 1
ATOM 1317 C C . LEU A 1 169 ? -9.663 1.634 -1.372 1.00 96.19 169 LEU A C 1
ATOM 1319 O O . LEU A 1 169 ? -10.703 1.610 -0.709 1.00 96.19 169 LEU A O 1
ATOM 1323 N N . LYS A 1 170 ? -8.565 2.283 -0.967 1.00 95.69 170 LYS A N 1
ATOM 1324 C CA . LYS A 1 170 ? -8.497 3.078 0.267 1.00 95.69 170 LYS A CA 1
ATOM 1325 C C . LYS A 1 170 ? -9.625 4.110 0.308 1.00 95.69 170 LYS A C 1
ATOM 1327 O O . LYS A 1 170 ? -10.348 4.194 1.298 1.00 95.69 170 LYS A O 1
ATOM 1332 N N . ASN A 1 171 ? -9.792 4.882 -0.766 1.00 94.38 171 ASN A N 1
ATOM 1333 C CA . ASN A 1 171 ? -10.769 5.970 -0.826 1.00 94.38 171 ASN A CA 1
ATOM 1334 C C . ASN A 1 171 ? -12.224 5.468 -0.922 1.00 94.38 171 ASN A C 1
ATOM 1336 O O . ASN A 1 171 ? -13.138 6.156 -0.467 1.00 94.38 171 ASN A O 1
ATOM 1340 N N . ALA A 1 172 ? -12.460 4.274 -1.476 1.00 94.69 172 ALA A N 1
ATOM 1341 C CA . ALA A 1 172 ? -13.791 3.671 -1.577 1.00 94.69 172 ALA A CA 1
ATOM 1342 C C . ALA A 1 172 ? -14.304 3.093 -0.242 1.00 94.69 172 ALA A C 1
ATOM 1344 O O . ALA A 1 172 ? -15.513 2.937 -0.042 1.00 94.69 172 ALA A O 1
ATOM 1345 N N . LYS A 1 173 ? -13.407 2.758 0.690 1.00 93.00 173 LYS A N 1
ATOM 1346 C CA . LYS A 1 173 ? -13.741 2.046 1.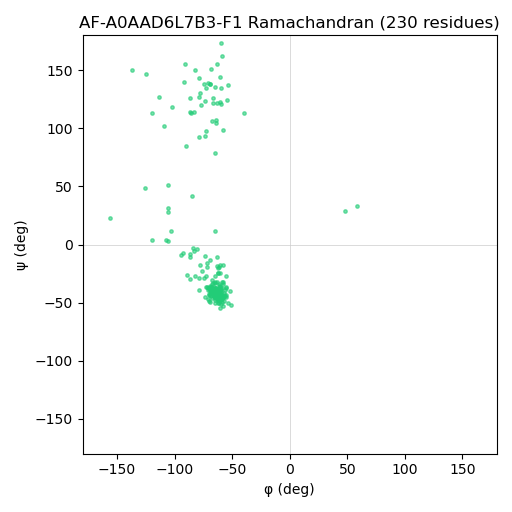930 1.00 93.00 173 LYS A CA 1
ATOM 1347 C C . LYS A 1 173 ? -14.093 2.995 3.076 1.00 93.00 173 LYS A C 1
ATOM 1349 O O . LYS A 1 173 ? -13.292 3.251 3.968 1.00 93.00 173 LYS A O 1
ATOM 1354 N N . ALA A 1 174 ? -15.357 3.418 3.128 1.00 91.44 174 ALA A N 1
ATOM 1355 C CA . ALA A 1 174 ? -15.887 4.263 4.208 1.00 91.44 174 ALA A CA 1
ATOM 1356 C C . ALA A 1 174 ? -15.802 3.640 5.623 1.00 91.44 174 ALA A C 1
ATOM 1358 O O . ALA A 1 174 ? -15.905 4.355 6.616 1.00 91.44 174 ALA A O 1
ATOM 1359 N N . SER A 1 175 ? -15.618 2.321 5.746 1.00 94.38 175 SER A N 1
ATOM 1360 C CA . SER A 1 175 ? -15.417 1.651 7.039 1.00 94.38 175 SER A CA 1
ATOM 1361 C C . SER A 1 175 ? -14.096 2.018 7.710 1.00 94.38 175 SER A C 1
ATOM 1363 O O . SER A 1 175 ? -14.064 2.133 8.927 1.00 94.38 175 SER A O 1
ATOM 1365 N N . ILE A 1 176 ? -13.034 2.246 6.933 1.00 95.50 176 ILE A N 1
ATOM 1366 C CA . ILE A 1 176 ? -11.694 2.547 7.452 1.00 95.50 176 ILE A CA 1
ATOM 1367 C C . ILE A 1 176 ? -11.680 3.828 8.309 1.00 95.50 176 ILE A C 1
ATOM 1369 O O . ILE A 1 176 ? -11.278 3.750 9.468 1.00 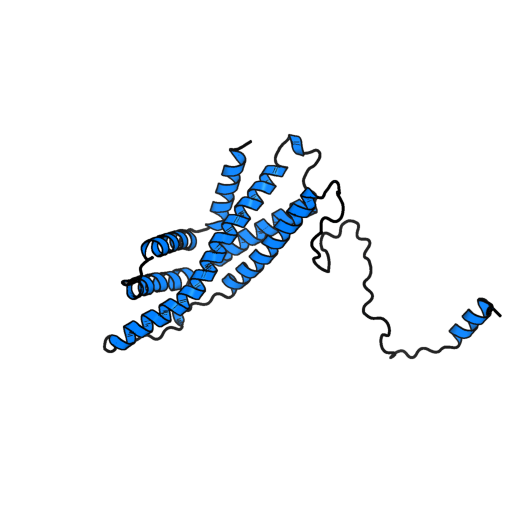95.50 176 ILE A O 1
ATOM 1373 N N . PRO A 1 177 ? -12.152 5.000 7.829 1.00 94.12 177 PRO A N 1
ATOM 1374 C CA . PRO A 1 177 ? -12.151 6.215 8.648 1.00 94.12 177 PRO A CA 1
ATOM 1375 C C . PRO A 1 177 ? -13.078 6.123 9.872 1.00 94.12 177 PRO A C 1
ATOM 1377 O O . PRO A 1 177 ? -12.813 6.765 10.893 1.00 94.12 177 PRO A O 1
ATOM 1380 N N . ASN A 1 178 ? -14.136 5.307 9.805 1.00 93.38 178 ASN A N 1
ATOM 1381 C CA . ASN A 1 178 ? -15.036 5.066 10.935 1.00 93.38 178 ASN A CA 1
ATOM 1382 C C . ASN A 1 178 ? -14.352 4.238 12.028 1.00 93.38 178 ASN A C 1
ATOM 1384 O O . ASN A 1 178 ? -14.384 4.618 13.199 1.00 93.38 178 ASN A O 1
ATOM 1388 N N . ASP A 1 179 ? -13.706 3.141 11.642 1.00 95.44 179 ASP A N 1
ATOM 1389 C CA . ASP A 1 179 ? -12.966 2.275 12.556 1.00 95.44 179 ASP A CA 1
ATOM 1390 C C . ASP A 1 179 ? -11.760 3.013 13.152 1.00 95.44 179 ASP A C 1
ATOM 1392 O O . ASP A 1 179 ? -11.536 2.959 14.360 1.00 95.44 179 ASP A O 1
ATOM 1396 N N . PHE A 1 180 ? -11.055 3.813 12.345 1.00 95.75 180 PHE A N 1
ATOM 1397 C CA . PHE A 1 180 ? -9.963 4.667 12.814 1.00 95.75 180 PHE A CA 1
ATOM 1398 C C . PHE A 1 180 ? -10.434 5.714 13.835 1.00 95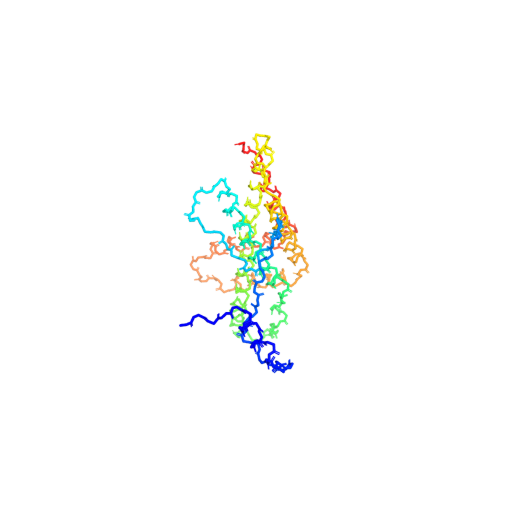.75 180 PHE A C 1
ATOM 1400 O O . PHE A 1 180 ? -9.783 5.951 14.851 1.00 95.75 180 PHE A O 1
ATOM 1407 N N . SER A 1 181 ? -11.606 6.317 13.618 1.00 93.44 181 SER A N 1
ATOM 1408 C CA . SER A 1 181 ? -12.201 7.252 14.583 1.00 93.44 181 SER A CA 1
ATOM 1409 C C . SER A 1 181 ? -12.473 6.603 15.940 1.00 93.44 181 SER A C 1
ATOM 1411 O O . SER A 1 181 ? -12.262 7.236 16.975 1.00 93.44 181 SER A O 1
ATOM 1413 N N . TRP A 1 182 ? -12.921 5.346 15.948 1.00 92.81 182 TRP A N 1
ATOM 1414 C CA . TRP A 1 182 ? -13.096 4.575 17.178 1.00 92.81 182 TRP A CA 1
ATOM 1415 C C . TRP A 1 182 ? -11.770 4.191 17.819 1.00 92.81 182 TRP A C 1
ATOM 1417 O O . TRP A 1 182 ? -11.629 4.373 19.025 1.00 92.81 182 TRP 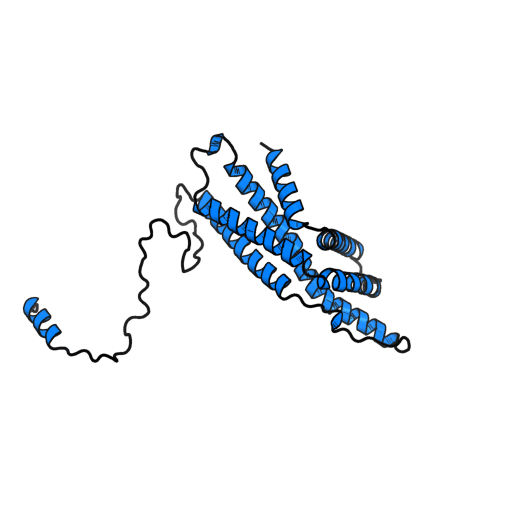A O 1
ATOM 1427 N N . TYR A 1 183 ? -10.793 3.765 17.021 1.00 94.69 183 TYR A N 1
ATOM 1428 C CA . TYR A 1 183 ? -9.450 3.446 17.490 1.00 94.69 183 TYR A CA 1
ATOM 1429 C C . TYR A 1 183 ? -8.810 4.620 18.240 1.00 94.69 183 TYR A C 1
ATOM 1431 O O . TYR A 1 183 ? -8.313 4.448 19.345 1.00 94.69 183 TYR A O 1
ATOM 1439 N N . LYS A 1 184 ? -8.914 5.851 17.721 1.00 93.75 184 LYS A N 1
ATOM 1440 C CA . LYS A 1 184 ? -8.416 7.046 18.431 1.00 93.75 184 LYS A CA 1
ATOM 1441 C C . LYS A 1 184 ? -9.102 7.279 19.779 1.00 93.75 184 LYS A C 1
ATOM 1443 O O . LYS A 1 184 ? -8.459 7.684 20.751 1.00 93.75 184 LYS A O 1
ATOM 1448 N N . ARG A 1 185 ? -10.421 7.057 19.838 1.00 90.31 185 ARG A N 1
ATOM 1449 C CA . ARG A 1 185 ? -11.191 7.211 21.081 1.00 90.31 185 ARG A CA 1
ATOM 1450 C C . ARG A 1 185 ? -10.749 6.183 22.109 1.00 90.31 185 ARG A C 1
ATOM 1452 O O . ARG A 1 185 ? -10.498 6.568 23.244 1.00 90.31 185 ARG A O 1
ATOM 1459 N N . THR A 1 186 ? -10.638 4.915 21.714 1.00 90.88 186 THR A N 1
ATOM 1460 C CA . THR A 1 186 ? -10.224 3.843 22.623 1.00 90.88 186 THR A CA 1
ATOM 1461 C C . THR A 1 186 ? -8.767 4.010 23.041 1.00 90.88 186 THR A C 1
ATOM 1463 O O . THR A 1 186 ? -8.500 3.948 24.234 1.00 90.88 186 THR A O 1
ATOM 1466 N N . PHE A 1 187 ? -7.867 4.369 22.117 1.00 91.75 187 PHE A N 1
ATOM 1467 C CA . PHE A 1 187 ? -6.468 4.714 22.399 1.00 91.75 187 PHE A CA 1
ATOM 1468 C C . PHE A 1 187 ? -6.361 5.755 23.517 1.00 91.75 187 PHE A C 1
ATOM 1470 O O . PHE A 1 187 ? -5.712 5.502 24.522 1.00 91.75 187 PHE A O 1
ATOM 1477 N N . THR A 1 188 ? -7.086 6.874 23.410 1.00 89.31 188 THR A N 1
ATOM 1478 C CA . THR A 1 188 ? -7.067 7.939 24.433 1.00 89.31 188 THR A CA 1
ATOM 1479 C C . THR A 1 188 ? -7.486 7.441 25.822 1.00 89.31 188 THR A C 1
ATOM 1481 O O . THR A 1 188 ? -7.000 7.954 26.826 1.00 89.31 188 THR A O 1
ATOM 1484 N N . GLN A 1 189 ? -8.391 6.459 25.892 1.00 86.00 189 GLN A N 1
ATOM 1485 C CA . GLN A 1 189 ? -8.853 5.888 27.160 1.00 86.00 189 GLN A CA 1
ATOM 1486 C C . GLN A 1 189 ? -7.849 4.890 27.749 1.00 86.00 189 GLN A C 1
ATOM 1488 O O . GLN A 1 189 ? -7.649 4.877 28.960 1.00 86.00 189 GLN A O 1
ATOM 1493 N N . VAL A 1 190 ? -7.212 4.064 26.912 1.00 87.38 190 VAL A N 1
ATOM 1494 C CA . VAL A 1 190 ? -6.333 2.975 27.376 1.00 87.38 190 VAL A CA 1
ATOM 1495 C C . VAL A 1 190 ? -4.880 3.411 27.555 1.00 87.38 190 VAL A C 1
ATOM 1497 O O . VAL A 1 190 ? -4.164 2.839 28.371 1.00 87.38 190 VAL A O 1
ATOM 1500 N N . SER A 1 191 ? -4.438 4.441 26.829 1.00 86.00 191 SER A N 1
ATOM 1501 C CA . SER A 1 191 ? -3.025 4.808 26.750 1.00 86.00 191 SER A CA 1
ATOM 1502 C C . SER A 1 191 ? -2.548 5.685 27.906 1.00 86.00 191 SER A C 1
ATOM 1504 O O . SER A 1 191 ? -1.372 6.010 27.947 1.00 86.00 191 SER A O 1
ATOM 1506 N N . VAL A 1 192 ? -3.415 6.098 28.841 1.00 81.25 192 VAL A N 1
ATOM 1507 C CA . VAL A 1 192 ? -3.112 7.099 29.894 1.00 81.25 192 VAL A CA 1
ATOM 1508 C C . VAL A 1 192 ? -1.883 6.741 30.744 1.00 81.25 192 VAL A C 1
ATOM 1510 O O . VAL A 1 192 ? -1.225 7.632 31.274 1.00 81.25 192 VAL A O 1
ATOM 1513 N N . GLN A 1 193 ? -1.566 5.452 30.878 1.00 77.19 193 GLN A N 1
ATOM 1514 C CA . GLN A 1 193 ? -0.492 4.949 31.742 1.00 77.19 193 GLN A CA 1
ATOM 1515 C C . GLN A 1 193 ? 0.747 4.457 30.976 1.00 77.19 193 GLN A C 1
ATOM 1517 O O . GLN A 1 193 ? 1.660 3.906 31.589 1.00 77.19 193 GLN A O 1
ATOM 1522 N N . TRP A 1 194 ? 0.786 4.591 29.649 1.00 85.75 194 TRP A N 1
ATOM 1523 C CA . TRP A 1 194 ? 1.885 4.051 28.844 1.00 85.75 194 TRP A CA 1
ATOM 1524 C C . TRP A 1 194 ? 3.101 4.987 28.842 1.00 85.75 194 TRP A C 1
ATOM 1526 O O . TRP A 1 194 ? 2.967 6.198 28.984 1.00 85.75 194 TRP A O 1
ATOM 1536 N N . GLN A 1 195 ? 4.307 4.430 28.709 1.00 76.94 195 GLN A N 1
ATOM 1537 C CA . GLN A 1 195 ? 5.545 5.224 28.741 1.00 76.94 195 GLN A CA 1
ATOM 1538 C C . GLN A 1 195 ? 5.880 5.872 27.385 1.00 76.94 195 GLN A C 1
ATOM 1540 O O . GLN A 1 195 ? 6.469 6.945 27.373 1.00 76.94 195 GLN A O 1
ATOM 1545 N N . ASP A 1 196 ? 5.444 5.277 26.268 1.00 82.31 196 ASP A N 1
ATOM 1546 C CA . ASP A 1 196 ? 5.784 5.694 24.891 1.00 82.31 196 ASP A CA 1
ATOM 1547 C C . ASP A 1 196 ? 4.633 6.415 24.154 1.00 82.31 196 ASP A C 1
ATOM 1549 O O . ASP A 1 196 ? 4.503 6.371 22.930 1.00 82.31 196 ASP A O 1
ATOM 1553 N N . ILE A 1 197 ? 3.752 7.088 24.901 1.00 86.56 197 ILE A N 1
ATOM 1554 C CA . ILE A 1 197 ? 2.523 7.688 24.349 1.00 86.56 197 ILE A CA 1
ATOM 1555 C C . ILE A 1 197 ? 2.823 8.706 23.242 1.00 86.56 197 ILE A C 1
ATOM 1557 O O . ILE A 1 197 ? 2.066 8.780 22.276 1.00 86.56 197 ILE A O 1
ATOM 1561 N N . ASP A 1 198 ? 3.891 9.493 23.374 1.00 86.88 198 ASP A N 1
ATOM 1562 C CA . ASP A 1 198 ? 4.180 10.587 22.442 1.00 86.88 198 ASP A CA 1
ATOM 1563 C C . ASP A 1 198 ? 4.584 10.074 21.054 1.00 86.88 198 ASP A C 1
ATOM 1565 O O . ASP A 1 198 ? 4.047 10.547 20.054 1.00 86.88 198 ASP A O 1
ATOM 1569 N N . SER A 1 199 ? 5.433 9.043 20.981 1.00 88.75 199 SER A N 1
ATOM 1570 C CA . SER A 1 199 ? 5.790 8.408 19.704 1.00 88.75 199 SER A CA 1
ATOM 1571 C C . SER A 1 199 ? 4.581 7.722 19.062 1.00 88.75 199 SER A C 1
ATOM 1573 O O . SER A 1 199 ? 4.328 7.893 17.871 1.00 88.75 199 SER A O 1
ATOM 1575 N N . MET A 1 200 ? 3.762 7.020 19.855 1.00 87.75 200 MET A N 1
ATOM 1576 C CA . MET A 1 200 ? 2.533 6.401 19.347 1.00 87.75 200 MET A CA 1
ATOM 1577 C C . MET A 1 200 ? 1.523 7.434 18.828 1.00 87.75 200 MET A C 1
ATOM 1579 O O . MET A 1 200 ? 0.772 7.148 17.897 1.00 87.75 200 MET A O 1
ATOM 1583 N N . ARG A 1 201 ? 1.482 8.633 19.425 1.00 89.44 201 ARG A N 1
ATOM 1584 C CA . ARG A 1 201 ? 0.644 9.743 18.952 1.00 89.44 201 ARG A CA 1
ATOM 1585 C C . ARG A 1 201 ? 1.131 10.301 17.622 1.00 89.44 201 ARG A C 1
ATOM 1587 O O . ARG A 1 201 ? 0.295 10.561 16.767 1.00 89.44 201 ARG A O 1
ATOM 1594 N N . GLU A 1 202 ? 2.439 10.430 17.428 1.00 91.81 202 GLU A N 1
ATOM 1595 C CA . GLU A 1 202 ? 3.006 10.862 16.146 1.00 91.81 202 GLU A CA 1
ATOM 1596 C C . GLU A 1 202 ? 2.646 9.876 15.023 1.00 91.81 202 GLU A C 1
ATOM 1598 O O . GLU A 1 202 ? 2.079 10.277 14.006 1.00 91.81 202 GLU A O 1
ATOM 1603 N N . GLU A 1 203 ? 2.836 8.569 15.244 1.00 90.44 203 GLU A N 1
ATOM 1604 C CA . GLU A 1 203 ? 2.432 7.544 14.268 1.00 90.44 203 GLU A CA 1
ATOM 1605 C C . GLU A 1 203 ? 0.921 7.562 13.983 1.00 90.44 203 GLU A C 1
ATOM 1607 O O . GLU A 1 203 ? 0.472 7.308 12.859 1.00 90.44 203 GLU A O 1
ATOM 1612 N N . LEU A 1 204 ? 0.112 7.848 15.007 1.00 93.50 204 LEU A N 1
ATOM 1613 C CA . LEU A 1 204 ? -1.336 7.971 14.880 1.00 93.50 204 LEU A CA 1
ATOM 1614 C C . LEU A 1 204 ? -1.729 9.181 14.025 1.00 93.50 204 LEU A C 1
ATOM 1616 O O . LEU A 1 204 ? -2.644 9.071 13.204 1.00 93.50 204 LEU A O 1
ATOM 1620 N N . ASP A 1 205 ? -1.052 10.310 14.209 1.00 94.69 205 ASP A N 1
ATOM 1621 C CA . ASP A 1 205 ? -1.275 11.535 13.446 1.00 94.69 205 ASP A CA 1
ATOM 1622 C C . ASP A 1 205 ? -0.845 11.360 11.982 1.00 94.69 205 ASP A C 1
ATOM 1624 O O . ASP A 1 205 ? -1.600 11.717 11.070 1.00 94.69 205 ASP A O 1
ATOM 1628 N N . ASP A 1 206 ? 0.288 10.704 11.731 1.00 95.31 206 ASP A N 1
ATOM 1629 C CA . ASP A 1 206 ? 0.735 10.350 10.382 1.00 95.31 206 ASP A CA 1
ATOM 1630 C C . ASP A 1 206 ? -0.274 9.447 9.668 1.00 95.31 206 ASP A C 1
ATOM 1632 O O . ASP A 1 206 ? -0.651 9.688 8.512 1.00 95.31 206 ASP A O 1
ATOM 1636 N N . LEU A 1 207 ? -0.761 8.411 10.358 1.00 96.50 207 LEU A N 1
ATOM 1637 C CA . LEU A 1 207 ? -1.788 7.527 9.815 1.00 96.50 207 LEU A CA 1
ATOM 1638 C C . LEU A 1 207 ? -3.099 8.288 9.573 1.00 96.50 207 LEU A C 1
ATOM 1640 O O . LEU A 1 207 ? -3.767 8.069 8.560 1.00 96.50 207 LEU A O 1
ATOM 1644 N N . GLN A 1 208 ? -3.468 9.220 10.453 1.00 96.31 208 GLN A N 1
ATOM 1645 C CA . GLN A 1 208 ? -4.641 10.069 10.263 1.00 96.31 208 GLN A CA 1
ATOM 1646 C C . GLN A 1 208 ? -4.530 10.906 8.988 1.00 96.31 208 GLN A C 1
ATOM 1648 O O . GLN A 1 208 ? -5.497 10.973 8.219 1.00 96.31 208 GLN A O 1
ATOM 1653 N N . ILE A 1 209 ? -3.384 11.548 8.755 1.00 96.38 209 ILE A N 1
ATOM 1654 C CA . ILE A 1 209 ? -3.141 12.339 7.544 1.00 96.38 209 ILE A CA 1
ATOM 1655 C C . ILE A 1 209 ? -3.282 11.439 6.317 1.00 96.38 209 ILE A C 1
ATOM 1657 O O . ILE A 1 209 ? -4.017 11.784 5.387 1.00 96.38 209 ILE A O 1
ATOM 1661 N N . PHE A 1 210 ? -2.666 10.254 6.341 1.00 97.00 210 PHE A N 1
ATOM 1662 C CA . PHE A 1 210 ? -2.765 9.290 5.250 1.00 97.00 210 PHE A CA 1
ATOM 1663 C C . PHE A 1 210 ? -4.218 8.893 4.970 1.00 97.00 210 PHE A C 1
ATOM 1665 O O . PHE A 1 210 ? -4.684 9.012 3.837 1.00 97.00 210 PHE A O 1
ATOM 1672 N N . LEU A 1 211 ? -4.967 8.462 5.988 1.00 95.94 211 LEU A N 1
ATOM 1673 C CA . LEU A 1 211 ? -6.337 7.971 5.833 1.00 95.94 211 LEU A CA 1
ATOM 1674 C C . LEU A 1 211 ? -7.326 9.066 5.415 1.00 95.94 211 LEU A C 1
ATOM 1676 O O . LEU A 1 211 ? -8.200 8.798 4.588 1.00 95.94 211 LEU A O 1
ATOM 1680 N N . SER A 1 212 ? -7.173 10.285 5.936 1.00 94.69 212 SER A N 1
ATOM 1681 C CA . SER A 1 212 ? -8.068 11.416 5.643 1.00 94.69 212 SER A CA 1
ATOM 1682 C C . SER A 1 212 ? -7.794 12.084 4.294 1.00 94.69 212 SER A C 1
ATOM 1684 O O . SER A 1 212 ? -8.720 12.601 3.665 1.00 94.69 212 SER A O 1
ATOM 1686 N N . THR A 1 213 ? -6.550 12.043 3.815 1.00 95.88 213 THR A N 1
ATOM 1687 C CA . THR A 1 213 ? -6.178 12.636 2.530 1.00 95.88 213 THR A CA 1
ATOM 1688 C C . THR A 1 213 ? -6.700 11.780 1.378 1.00 95.88 213 THR A C 1
ATOM 1690 O O . THR A 1 213 ? -6.400 10.586 1.267 1.00 95.88 213 THR A O 1
ATOM 1693 N N . ARG A 1 214 ? -7.497 12.395 0.498 1.00 94.44 214 ARG A N 1
ATOM 1694 C CA . ARG A 1 214 ? -7.913 11.779 -0.768 1.00 94.44 214 ARG A CA 1
ATOM 1695 C C . ARG A 1 214 ? -6.730 11.715 -1.717 1.00 94.44 214 ARG A C 1
ATOM 1697 O O . ARG A 1 214 ? -5.995 12.690 -1.833 1.00 94.44 214 ARG A O 1
ATOM 1704 N N . TRP A 1 215 ? -6.605 10.598 -2.424 1.00 95.06 215 TRP A N 1
ATOM 1705 C CA . TRP A 1 215 ? -5.515 10.368 -3.376 1.00 95.06 215 TRP A CA 1
ATOM 1706 C C . TRP A 1 215 ? -4.114 10.465 -2.751 1.00 95.06 215 TRP A C 1
ATOM 1708 O O . TRP A 1 215 ? -3.177 10.955 -3.379 1.00 95.06 215 TRP A O 1
ATOM 1718 N N . ALA A 1 216 ? -3.975 10.063 -1.482 1.00 96.94 216 ALA A N 1
ATOM 1719 C CA . ALA A 1 216 ? -2.734 10.228 -0.726 1.00 96.94 216 ALA A CA 1
ATOM 1720 C C . ALA A 1 216 ? -1.548 9.490 -1.370 1.00 96.94 216 ALA A C 1
ATOM 1722 O O . ALA A 1 216 ? -0.431 10.003 -1.358 1.00 96.94 216 ALA A O 1
ATOM 1723 N N . ILE A 1 217 ? -1.791 8.311 -1.953 1.00 97.62 217 ILE A N 1
ATOM 1724 C CA . ILE A 1 217 ? -0.747 7.485 -2.576 1.00 97.62 217 ILE A CA 1
ATOM 1725 C C . ILE A 1 217 ? -0.268 8.142 -3.871 1.00 97.62 217 ILE A C 1
ATOM 1727 O O . ILE A 1 217 ? 0.933 8.301 -4.086 1.00 97.62 217 ILE A O 1
ATOM 1731 N N . LEU A 1 218 ? -1.198 8.583 -4.721 1.00 97.00 218 LEU A N 1
ATOM 1732 C CA . LEU A 1 218 ? -0.855 9.245 -5.980 1.00 97.00 218 LEU A CA 1
ATOM 1733 C C . LEU A 1 218 ? -0.231 10.626 -5.759 1.00 97.00 218 LEU A C 1
ATOM 1735 O O . LEU A 1 218 ? 0.690 11.003 -6.483 1.00 97.00 218 LEU A O 1
ATOM 1739 N N . LEU A 1 219 ? -0.677 11.364 -4.739 1.00 97.19 219 LEU A N 1
ATOM 1740 C CA . LEU A 1 219 ? -0.051 12.627 -4.350 1.00 97.19 219 LEU A CA 1
ATOM 1741 C C . LEU A 1 219 ? 1.393 12.404 -3.890 1.00 97.19 219 LEU A C 1
ATOM 1743 O O . LEU A 1 219 ? 2.280 13.164 -4.275 1.00 97.19 219 LEU A O 1
ATOM 1747 N N . ASN A 1 220 ? 1.640 11.347 -3.116 1.00 97.50 220 ASN A N 1
ATOM 1748 C CA . ASN A 1 220 ? 2.987 10.977 -2.706 1.00 97.50 220 ASN A CA 1
ATOM 1749 C C . ASN A 1 220 ? 3.868 10.600 -3.910 1.00 97.50 220 ASN A C 1
ATOM 1751 O O . ASN A 1 220 ? 4.971 11.123 -4.038 1.00 97.50 220 ASN A O 1
ATOM 1755 N N . LEU A 1 221 ? 3.368 9.784 -4.848 1.00 97.00 221 LEU A N 1
ATOM 1756 C CA . LEU A 1 221 ? 4.088 9.477 -6.092 1.00 97.00 221 LEU A CA 1
ATOM 1757 C C . LEU A 1 221 ? 4.430 10.743 -6.883 1.00 97.00 221 LEU A C 1
ATOM 1759 O O . LEU A 1 221 ? 5.556 10.894 -7.352 1.00 97.00 221 LEU A O 1
ATOM 1763 N N . HIS A 1 222 ? 3.487 11.675 -6.996 1.00 95.31 222 HIS A N 1
ATOM 1764 C CA . HIS A 1 222 ? 3.730 12.957 -7.641 1.00 95.31 222 HIS A CA 1
ATOM 1765 C C . HIS A 1 222 ? 4.860 13.723 -6.936 1.00 95.31 222 HIS A C 1
ATOM 1767 O O . HIS A 1 222 ? 5.814 14.139 -7.588 1.00 95.31 222 HIS A O 1
ATOM 1773 N N . VAL A 1 223 ? 4.815 13.860 -5.606 1.00 95.25 223 VAL A N 1
ATOM 1774 C CA . VAL A 1 223 ? 5.893 14.495 -4.824 1.00 95.25 223 VAL A CA 1
ATOM 1775 C C . VAL A 1 223 ? 7.242 13.816 -5.072 1.00 95.25 223 VAL A C 1
ATOM 1777 O O . VAL A 1 223 ? 8.234 14.509 -5.307 1.00 95.25 223 VAL A O 1
ATOM 1780 N N . GLU A 1 224 ? 7.280 12.486 -5.087 1.00 95.50 224 GLU A N 1
ATOM 1781 C CA . GLU A 1 224 ? 8.489 11.711 -5.364 1.00 95.50 224 GLU A CA 1
ATOM 1782 C C . GLU A 1 224 ? 9.044 11.978 -6.766 1.00 95.50 224 GLU A C 1
ATOM 1784 O O . GLU A 1 224 ? 10.233 12.268 -6.900 1.00 95.50 224 GLU A O 1
ATOM 1789 N N . MET A 1 225 ? 8.193 12.011 -7.797 1.00 92.00 225 MET A N 1
ATOM 1790 C CA . MET A 1 225 ? 8.588 12.372 -9.167 1.00 92.00 225 MET A CA 1
ATOM 1791 C C . MET A 1 225 ? 9.179 13.789 -9.257 1.00 92.00 225 MET A C 1
ATOM 1793 O O . MET A 1 225 ? 10.155 14.021 -9.974 1.00 92.00 225 MET A O 1
ATOM 1797 N N . PHE A 1 226 ? 8.634 14.754 -8.510 1.00 90.31 226 PHE A N 1
ATOM 1798 C CA . PHE A 1 226 ? 9.207 16.103 -8.436 1.00 90.31 226 PHE A CA 1
ATOM 1799 C C . PHE A 1 226 ? 10.538 16.134 -7.688 1.00 90.31 226 PHE A C 1
ATOM 1801 O O . PHE A 1 226 ? 11.439 16.881 -8.075 1.00 90.31 226 PHE A O 1
ATOM 1808 N N . ARG A 1 227 ? 10.664 15.348 -6.616 1.00 89.69 227 ARG A N 1
ATOM 1809 C CA . ARG A 1 227 ? 11.883 15.265 -5.813 1.00 89.69 227 ARG A CA 1
ATOM 1810 C C . ARG A 1 227 ? 13.039 14.748 -6.651 1.00 89.69 227 ARG A C 1
ATOM 1812 O O . ARG A 1 227 ? 14.075 15.403 -6.700 1.00 89.69 227 ARG A O 1
ATOM 1819 N N . VAL A 1 228 ? 12.841 13.632 -7.348 1.00 86.19 228 VAL A N 1
ATOM 1820 C CA . VAL A 1 228 ? 13.881 13.037 -8.191 1.00 86.19 228 VAL A CA 1
ATOM 1821 C C . VAL A 1 228 ? 14.277 13.985 -9.327 1.00 86.19 228 VAL A C 1
ATOM 1823 O O . VAL A 1 228 ? 15.461 14.226 -9.522 1.00 86.19 228 VAL A O 1
ATOM 1826 N N . ASN A 1 229 ? 13.325 14.663 -9.979 1.00 77.75 229 ASN A N 1
ATOM 1827 C CA . ASN A 1 229 ? 13.619 15.625 -11.051 1.00 77.75 229 ASN A CA 1
ATOM 1828 C C . ASN A 1 229 ? 14.457 16.845 -10.622 1.00 77.75 229 ASN A C 1
ATOM 1830 O O . ASN A 1 229 ? 15.112 17.448 -11.470 1.00 77.75 229 ASN A O 1
ATOM 1834 N N . LYS A 1 230 ? 14.452 17.231 -9.338 1.00 64.25 230 LYS A N 1
ATOM 1835 C CA . LYS A 1 230 ? 15.257 18.362 -8.835 1.00 64.25 230 LYS A CA 1
ATOM 1836 C C . LYS A 1 230 ? 16.735 18.025 -8.627 1.00 64.25 230 LYS A C 1
ATOM 1838 O O . LYS A 1 230 ? 17.538 18.951 -8.534 1.00 64.25 230 LYS A O 1
ATOM 1843 N N . TYR A 1 231 ? 17.094 16.744 -8.559 1.00 55.28 231 TYR A N 1
ATOM 1844 C CA . TYR A 1 231 ? 18.476 16.297 -8.405 1.00 55.28 231 TYR A CA 1
ATOM 1845 C C . TYR A 1 231 ? 18.949 15.658 -9.726 1.00 55.28 231 TYR A C 1
ATOM 1847 O O . TYR A 1 231 ? 18.535 14.532 -10.033 1.00 55.28 231 TYR A O 1
ATOM 1855 N N . PRO A 1 232 ? 19.738 16.384 -10.549 1.00 50.88 232 PRO A N 1
ATOM 1856 C CA . PRO A 1 232 ? 20.318 15.838 -11.775 1.00 50.88 232 PRO A CA 1
ATOM 1857 C C . PRO A 1 232 ? 21.296 14.697 -11.484 1.00 50.88 232 PRO A C 1
ATOM 1859 O O . PRO A 1 232 ? 21.924 14.675 -10.407 1.00 50.88 232 PRO A O 1
#

Sequence (232 aa):
MAVPVEEAIAALSTFSLEDDQAEVQGAGVLVSSERGATNSPIEYGDVSAYRLSLSEDTKALNQLNALIQEGKEMASVLYTYRSCVKALPQLPESMKHSQADLYLETYQVLDLEMSRLREIQRWQASAASKLAADMQRFSRPERHINGPTITHLWSMLKLLDVLVQLDHLKNAKASIPNDFSWYKRTFTQVSVQWQDIDSMREELDDLQIFLSTRWAILLNLHVEMFRVNKYP

Foldseek 3Di:
DDDPPVNVVVVVVPDDDDPPDDCPDPDDPDPDPPPDPLDDPVPDQDDPPDDDPCVVLSVLLNVLVVLLVVLVVLLVLLQPDDAPVVVQDDDDPVPVVVVLVSLVVLLVVLVVSVVSLLVVVVSLLVLLLSLLLLVLVQVDPVCPVVHRDPSSVVSSVSSVVSLVSSLVSLVVDPSVVVSLVSNVVSCVSPVPPPPCNVVVVVSSVVSVCCSVDRSSSVVSSVVSNVVSVVPD

Nearest PDB structures (foldseek):
  4n78-assembly1_A  TM=8.777E-01  e=1.337E-07  Homo sapiens
  7use-assembly1_A  TM=9.085E-01  e=2.167E-07  Homo sapiens
  3p8c-assembly1_A  TM=8.801E-01  e=2.064E-07  Homo sapiens
  7usc-assembly1_A  TM=8.145E-01  e=1.967E-07  Homo sapiens
  7usd-assembly1_A  TM=8.023E-01  e=1.472E-07  Homo sapiens

pLDDT: mean 83.44, std 14.48, range [46.31, 98.38]